Protein AF-A0A7K1TAP1-F1 (afdb_monomer_lite)

Radius of gyration: 17.02 Å; chains: 1; bounding box: 38×40×58 Å

Structure (mmCIF, N/CA/C/O backbone):
data_AF-A0A7K1TAP1-F1
#
_entry.id   AF-A0A7K1TAP1-F1
#
loop_
_atom_site.group_PDB
_atom_site.id
_atom_site.type_symbol
_atom_site.label_atom_id
_atom_site.label_alt_id
_atom_site.label_comp_id
_atom_site.label_asym_id
_atom_site.label_entity_id
_atom_site.label_seq_id
_atom_site.pdbx_PDB_ins_code
_atom_site.Cartn_x
_atom_site.Cartn_y
_atom_site.Cartn_z
_atom_site.occupancy
_atom_site.B_iso_or_equiv
_atom_site.auth_seq_id
_atom_site.auth_comp_id
_atom_site.auth_asym_id
_atom_site.auth_atom_id
_atom_site.pdbx_PDB_model_num
ATOM 1 N N . MET A 1 1 ? -14.762 3.180 36.468 1.00 40.00 1 MET A N 1
ATOM 2 C CA . MET A 1 1 ? -14.536 2.482 35.187 1.00 40.00 1 MET A CA 1
ATOM 3 C C . MET A 1 1 ? -13.286 3.085 34.582 1.00 40.00 1 MET A C 1
ATOM 5 O O . MET A 1 1 ? -13.248 4.298 34.428 1.00 40.00 1 MET A O 1
ATOM 9 N N . LEU A 1 2 ? -12.238 2.288 34.375 1.00 41.16 2 LEU A N 1
ATOM 10 C CA . LEU A 1 2 ? -11.044 2.741 33.663 1.00 41.16 2 LEU A CA 1
ATOM 11 C C . LEU A 1 2 ? -11.440 2.881 32.194 1.00 41.16 2 LEU A C 1
ATOM 13 O O . LEU A 1 2 ? -11.893 1.907 31.598 1.00 41.16 2 LEU A O 1
ATOM 17 N N . THR A 1 3 ? -11.339 4.081 31.634 1.00 48.22 3 THR A N 1
ATOM 18 C CA . THR A 1 3 ? -11.420 4.268 30.186 1.00 48.22 3 THR A CA 1
ATOM 19 C C . THR A 1 3 ? -10.298 3.433 29.567 1.00 48.22 3 THR A C 1
ATOM 21 O O . THR A 1 3 ? -9.144 3.630 29.963 1.00 48.22 3 THR A O 1
ATOM 24 N N . PRO A 1 4 ? -10.588 2.483 28.660 1.00 58.69 4 PRO A N 1
ATOM 25 C CA . PRO A 1 4 ? -9.526 1.761 27.979 1.00 58.69 4 PRO A CA 1
ATOM 26 C C . PRO A 1 4 ? -8.608 2.776 27.292 1.00 58.69 4 PRO A C 1
ATOM 28 O O . PRO A 1 4 ? -9.072 3.748 26.690 1.00 58.69 4 PRO A O 1
ATOM 31 N N . SER A 1 5 ? -7.296 2.599 27.452 1.00 71.06 5 SER A N 1
ATOM 32 C CA . SER A 1 5 ? -6.314 3.435 26.767 1.00 71.06 5 SER A CA 1
ATOM 33 C C . SER A 1 5 ? -6.508 3.292 25.262 1.00 71.06 5 SER A C 1
ATOM 35 O O . SER A 1 5 ? -6.679 2.175 24.773 1.00 71.06 5 SER A O 1
ATOM 37 N N . ALA A 1 6 ? -6.477 4.411 24.533 1.00 80.00 6 ALA A N 1
ATOM 38 C CA . ALA A 1 6 ? -6.542 4.378 23.077 1.00 80.00 6 ALA A CA 1
ATOM 39 C C . ALA A 1 6 ? -5.442 3.447 22.521 1.00 80.00 6 ALA A C 1
ATOM 41 O O . ALA A 1 6 ? -4.333 3.464 23.069 1.00 80.00 6 ALA A O 1
ATOM 42 N N . PRO A 1 7 ? -5.731 2.659 21.466 1.00 87.81 7 PRO A N 1
ATOM 43 C CA . PRO A 1 7 ? -4.731 1.832 20.806 1.00 87.81 7 PRO A CA 1
ATOM 44 C C . PRO A 1 7 ? -3.496 2.652 20.445 1.00 87.81 7 PRO A C 1
ATOM 46 O O . PRO A 1 7 ? -3.609 3.795 20.005 1.00 87.81 7 PRO A O 1
ATOM 49 N N . SER A 1 8 ? -2.330 2.054 20.638 1.00 92.19 8 SER A N 1
ATOM 50 C CA . SER A 1 8 ? -1.038 2.589 20.228 1.00 92.19 8 SER A CA 1
ATOM 51 C C . SER A 1 8 ? -0.731 2.213 18.777 1.00 92.19 8 SER A C 1
ATOM 53 O O . SER A 1 8 ? -1.370 1.332 18.206 1.00 92.19 8 SER A O 1
ATOM 55 N N . LEU A 1 9 ? 0.305 2.812 18.179 1.00 91.81 9 LEU A N 1
ATOM 56 C CA . LEU A 1 9 ? 0.777 2.399 16.851 1.00 91.81 9 LEU A CA 1
ATOM 57 C C . LEU A 1 9 ? 1.198 0.915 16.815 1.00 91.81 9 LEU A C 1
ATOM 59 O O . LEU A 1 9 ? 1.034 0.261 15.792 1.00 91.81 9 LEU A O 1
ATOM 63 N N . ALA A 1 10 ? 1.685 0.360 17.932 1.00 92.69 10 ALA A N 1
ATOM 64 C CA . ALA A 1 10 ? 2.108 -1.040 18.014 1.00 92.69 10 ALA A CA 1
ATOM 65 C C . ALA A 1 10 ? 0.945 -2.038 17.855 1.00 92.69 10 ALA A C 1
ATOM 67 O O . ALA A 1 10 ? 1.175 -3.201 17.509 1.00 92.69 10 ALA A O 1
ATOM 68 N N . ASP A 1 11 ? -0.294 -1.580 18.044 1.00 94.88 11 ASP A N 1
ATOM 69 C CA . ASP A 1 11 ? -1.515 -2.358 17.820 1.00 94.88 11 ASP A CA 1
ATOM 70 C C . ASP A 1 11 ? -1.904 -2.430 16.331 1.00 94.88 11 ASP A C 1
ATOM 72 O O . ASP A 1 11 ? -2.893 -3.069 15.963 1.00 94.88 11 ASP A O 1
ATOM 76 N N . PHE A 1 12 ? -1.108 -1.806 15.458 1.00 95.94 12 PHE A N 1
ATOM 77 C CA . PHE A 1 12 ? -1.269 -1.818 14.012 1.00 95.94 12 PHE A CA 1
ATOM 78 C C . PHE A 1 12 ? -0.063 -2.462 13.320 1.00 95.94 12 PHE A C 1
ATOM 80 O O . PHE A 1 12 ? 1.027 -2.580 13.884 1.00 95.94 12 PHE A O 1
ATOM 87 N N . ALA A 1 13 ? -0.283 -2.902 12.087 1.00 96.69 13 ALA A N 1
ATOM 88 C CA . ALA A 1 13 ? 0.730 -3.372 11.156 1.00 96.69 13 ALA A CA 1
ATOM 89 C C . ALA A 1 13 ? 0.731 -2.490 9.900 1.00 96.69 13 ALA A C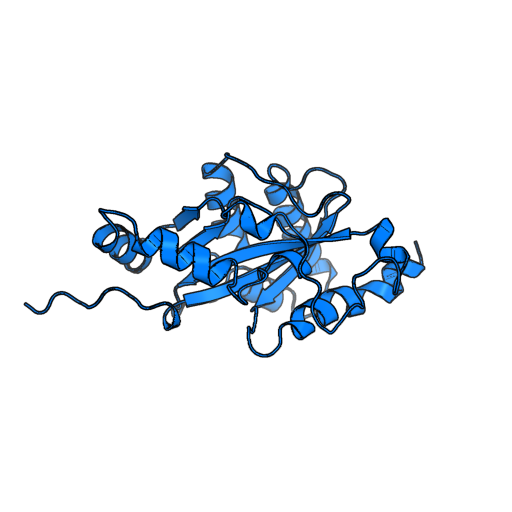 1
ATOM 91 O O . ALA A 1 13 ? -0.323 -2.043 9.427 1.00 96.69 13 ALA A O 1
ATOM 92 N N . SER A 1 14 ? 1.928 -2.221 9.387 1.00 97.56 14 SER A N 1
ATOM 93 C CA . SER A 1 14 ? 2.166 -1.353 8.236 1.00 97.56 14 SER A CA 1
ATOM 94 C C . SER A 1 14 ? 2.204 -2.200 6.974 1.00 97.56 14 SER A C 1
ATOM 96 O O . SER A 1 14 ? 3.237 -2.759 6.637 1.00 97.56 14 SER A O 1
ATOM 98 N N . PHE A 1 15 ? 1.088 -2.317 6.266 1.00 97.88 15 PHE A N 1
ATOM 99 C CA . PHE A 1 15 ? 1.015 -3.106 5.039 1.00 97.88 15 PHE A CA 1
ATOM 100 C C . PHE A 1 15 ? 1.014 -2.240 3.788 1.00 97.88 15 PHE A C 1
ATOM 102 O O . PHE A 1 15 ? 0.780 -1.028 3.828 1.00 97.88 15 PHE A O 1
ATOM 109 N N . TYR A 1 16 ? 1.239 -2.885 2.653 1.00 97.94 16 TYR A N 1
ATOM 110 C CA . TYR A 1 16 ? 1.104 -2.288 1.341 1.00 97.94 16 TYR A CA 1
ATOM 111 C C . TYR A 1 16 ? 0.680 -3.305 0.286 1.00 97.94 16 TYR A C 1
ATOM 113 O O . TYR A 1 16 ? 0.986 -4.492 0.378 1.00 97.94 16 TYR A O 1
ATOM 121 N N . LEU A 1 17 ? 0.053 -2.803 -0.777 1.00 98.00 17 LEU A N 1
ATOM 122 C CA . LEU A 1 17 ? 0.125 -3.444 -2.089 1.00 98.00 17 LEU A CA 1
ATOM 123 C C . LEU A 1 17 ? 1.196 -2.739 -2.925 1.00 98.00 17 LEU A C 1
ATOM 125 O O . LEU A 1 17 ? 1.412 -1.534 -2.768 1.00 98.00 17 LEU A O 1
ATOM 129 N N . TYR A 1 18 ? 1.853 -3.474 -3.814 1.00 98.44 18 TYR A N 1
ATOM 130 C CA . TYR A 1 18 ? 2.898 -2.941 -4.682 1.00 98.44 18 TYR A CA 1
ATOM 131 C C . TYR A 1 18 ? 2.695 -3.365 -6.136 1.00 98.44 18 TYR A C 1
ATOM 133 O O . TYR A 1 18 ? 2.093 -4.400 -6.430 1.00 98.44 18 TYR A O 1
ATOM 141 N N . GLY A 1 19 ? 3.192 -2.545 -7.058 1.00 98.06 19 GLY A N 1
ATOM 142 C CA . GLY A 1 19 ? 2.988 -2.745 -8.485 1.00 98.06 19 GLY A CA 1
ATOM 143 C C . GLY A 1 19 ? 3.837 -1.829 -9.357 1.00 98.06 19 GLY A C 1
ATOM 144 O O . GLY A 1 19 ? 4.702 -1.105 -8.867 1.00 98.06 19 GLY A O 1
ATOM 145 N N . LEU A 1 20 ? 3.583 -1.856 -10.663 1.00 97.88 20 LEU A N 1
ATOM 146 C CA . LEU A 1 20 ? 4.291 -1.040 -11.650 1.00 97.88 20 LEU A CA 1
ATOM 147 C C . LEU A 1 20 ? 3.315 -0.097 -12.353 1.00 97.88 20 LEU A C 1
ATOM 149 O O . LEU A 1 20 ? 2.157 -0.441 -12.581 1.00 97.88 20 LEU A O 1
ATOM 153 N N . THR A 1 21 ? 3.778 1.107 -12.669 1.00 96.88 21 THR A N 1
ATOM 154 C CA . THR A 1 21 ? 2.990 2.187 -13.275 1.00 96.88 21 THR A CA 1
ATOM 155 C C . THR A 1 21 ? 3.892 3.099 -14.112 1.00 96.88 21 THR A C 1
ATOM 157 O O . THR A 1 21 ? 5.098 2.888 -14.202 1.00 96.88 21 THR A O 1
ATOM 160 N N . ASN A 1 22 ? 3.320 4.131 -14.725 1.00 93.88 22 ASN A N 1
ATOM 161 C CA . ASN A 1 22 ? 4.062 5.245 -15.318 1.00 93.88 22 ASN A CA 1
ATOM 162 C C . ASN A 1 22 ? 4.049 6.507 -14.433 1.00 93.88 22 ASN A C 1
ATOM 164 O O . ASN A 1 22 ? 4.744 7.474 -14.739 1.00 93.88 22 ASN A O 1
ATOM 168 N N . ASN A 1 23 ? 3.260 6.523 -13.353 1.00 93.44 23 ASN A N 1
ATOM 169 C CA . ASN A 1 23 ? 3.214 7.630 -12.408 1.00 93.44 23 ASN A CA 1
ATOM 170 C C . ASN A 1 23 ? 2.955 7.127 -10.973 1.00 93.44 23 ASN A C 1
ATOM 172 O O . ASN A 1 23 ? 1.814 6.820 -10.618 1.00 93.44 23 ASN A O 1
ATOM 176 N N . PRO A 1 24 ? 3.998 7.013 -10.132 1.00 94.25 24 PRO A N 1
ATOM 177 C CA . PRO A 1 24 ? 3.887 6.344 -8.840 1.00 94.25 24 PRO A CA 1
ATOM 178 C C . PRO A 1 24 ? 3.216 7.200 -7.768 1.00 94.25 24 PRO A C 1
ATOM 180 O O . PRO A 1 24 ? 2.591 6.651 -6.862 1.00 94.25 24 PRO A O 1
ATOM 183 N N . TYR A 1 25 ? 3.296 8.528 -7.880 1.00 94.75 25 TYR A N 1
ATOM 184 C CA . TYR A 1 25 ? 2.663 9.451 -6.946 1.00 94.75 25 TYR A CA 1
ATOM 185 C C . TYR A 1 25 ? 1.348 9.964 -7.527 1.00 94.75 25 TYR A C 1
ATOM 187 O O . TYR A 1 25 ? 1.316 10.831 -8.402 1.00 94.75 25 TYR A O 1
ATOM 195 N N . GLN A 1 26 ? 0.248 9.402 -7.044 1.00 94.88 26 GLN A N 1
ATOM 196 C CA . GLN A 1 26 ? -1.107 9.782 -7.417 1.00 94.88 26 GLN A CA 1
ATOM 197 C C . GLN A 1 26 ? -1.939 9.931 -6.157 1.00 94.88 26 GLN A C 1
ATOM 199 O O . GLN A 1 26 ? -1.713 9.237 -5.169 1.00 94.88 26 GLN A O 1
ATOM 204 N N . GLN A 1 27 ? -2.921 10.823 -6.200 1.00 93.38 27 GLN A N 1
ATOM 205 C CA . GLN A 1 27 ? -3.862 11.030 -5.108 1.00 93.38 27 GLN A CA 1
ATOM 206 C C . GLN A 1 27 ? -5.280 10.942 -5.648 1.00 93.38 27 GLN A C 1
ATOM 208 O O . GLN A 1 27 ? -5.550 11.340 -6.780 1.00 93.38 27 GLN A O 1
ATOM 213 N N . SER A 1 28 ? -6.198 10.456 -4.822 1.00 93.75 28 SER A N 1
ATOM 214 C CA . SER A 1 28 ? -7.618 10.456 -5.151 1.00 93.75 28 SER A CA 1
ATOM 215 C C . SER A 1 28 ? -8.436 10.895 -3.949 1.00 93.75 28 SER A C 1
ATOM 217 O O . SER A 1 28 ? -8.087 10.621 -2.803 1.00 93.75 28 SER A O 1
ATOM 219 N N . THR A 1 29 ? -9.539 11.586 -4.212 1.00 91.75 29 THR A N 1
ATOM 220 C CA . THR A 1 29 ? -10.494 12.024 -3.188 1.00 91.75 29 THR A CA 1
ATOM 221 C C . THR A 1 29 ? -11.673 11.059 -3.045 1.00 91.75 29 THR A C 1
ATOM 223 O O . THR A 1 29 ? -12.568 11.296 -2.236 1.00 91.75 29 THR A O 1
ATOM 226 N N . ASP A 1 30 ? -11.687 9.951 -3.798 1.00 93.94 30 ASP A N 1
ATOM 227 C CA . ASP A 1 30 ? -12.755 8.948 -3.755 1.00 93.94 30 ASP A CA 1
ATOM 228 C C . ASP A 1 30 ? -12.585 8.004 -2.551 1.00 93.94 30 ASP A C 1
ATOM 230 O O . ASP A 1 30 ? -12.124 6.864 -2.649 1.00 93.94 30 ASP A O 1
ATOM 234 N N . LEU A 1 31 ? -12.955 8.509 -1.372 1.00 89.75 31 LEU A N 1
ATOM 235 C CA . LEU A 1 31 ? -12.833 7.787 -0.101 1.00 89.75 31 LEU A CA 1
ATOM 236 C C . LEU A 1 31 ? -13.634 6.478 -0.093 1.00 89.75 31 LEU A C 1
ATOM 238 O O . LEU A 1 31 ? -13.224 5.499 0.531 1.00 89.75 31 LEU A O 1
ATOM 242 N N . LYS A 1 32 ? -14.767 6.440 -0.808 1.00 91.38 32 LYS A N 1
ATOM 243 C CA . LYS A 1 32 ? -15.606 5.241 -0.909 1.00 91.38 32 LYS A CA 1
ATOM 244 C C . LYS A 1 32 ? -14.859 4.124 -1.631 1.00 91.38 32 LYS A C 1
ATOM 246 O O . LYS A 1 32 ? -14.868 2.992 -1.149 1.00 91.38 32 LYS A O 1
ATOM 251 N N . LYS A 1 33 ? -14.191 4.433 -2.745 1.00 95.56 33 LYS A N 1
ATOM 252 C CA . LYS A 1 33 ? -13.375 3.446 -3.464 1.00 95.56 33 LYS A CA 1
ATOM 253 C C . LYS A 1 33 ? -12.153 3.004 -2.671 1.00 95.56 33 LYS A C 1
ATOM 255 O O . LYS A 1 33 ? -11.841 1.820 -2.695 1.00 95.56 33 LYS A O 1
ATOM 260 N N . PHE A 1 34 ? -11.528 3.887 -1.888 1.00 95.19 34 PHE A N 1
ATOM 261 C CA . PHE A 1 34 ? -10.486 3.458 -0.945 1.00 95.19 34 PHE A CA 1
ATOM 262 C C . PHE A 1 34 ? -11.011 2.467 0.097 1.00 95.19 34 PHE A C 1
ATOM 264 O O . PHE A 1 34 ? -10.351 1.467 0.357 1.00 95.19 34 PHE A O 1
ATOM 271 N N . GLY A 1 35 ? -12.207 2.690 0.651 1.00 92.25 35 GLY A N 1
ATOM 272 C CA . GLY A 1 35 ? -12.841 1.728 1.558 1.00 92.25 35 GLY A CA 1
ATOM 273 C C . GLY A 1 35 ? -13.129 0.377 0.889 1.00 92.25 35 GLY A C 1
ATOM 274 O O . GLY A 1 35 ? -12.880 -0.670 1.477 1.00 92.25 35 GLY A O 1
ATOM 275 N N . GLN A 1 36 ? -13.596 0.385 -0.363 1.00 93.81 36 GLN A N 1
ATOM 276 C CA . GLN A 1 36 ? -13.820 -0.840 -1.143 1.00 93.81 36 GLN A CA 1
ATOM 277 C C . GLN A 1 36 ? -12.513 -1.589 -1.432 1.00 93.81 36 GLN A C 1
ATOM 279 O O . GLN A 1 36 ? -12.455 -2.802 -1.245 1.00 93.81 36 GLN A O 1
ATOM 284 N N . LEU A 1 37 ? -11.465 -0.866 -1.835 1.00 97.00 37 LEU A N 1
ATOM 285 C CA . LEU A 1 37 ? -10.133 -1.425 -2.052 1.00 97.00 37 LEU A CA 1
ATOM 286 C C . LEU A 1 37 ? -9.573 -2.024 -0.759 1.00 97.00 37 LEU A C 1
ATOM 288 O O . LEU A 1 37 ? -9.064 -3.139 -0.781 1.00 97.00 37 LEU A O 1
ATOM 292 N N . TYR A 1 38 ? -9.708 -1.323 0.370 1.00 96.12 38 TYR A N 1
ATOM 293 C CA . TYR A 1 38 ? -9.283 -1.830 1.673 1.00 96.12 38 TYR A CA 1
ATOM 294 C C . TYR A 1 38 ? -9.956 -3.171 1.984 1.00 96.12 38 TYR A C 1
ATOM 296 O O . TYR A 1 38 ? -9.282 -4.110 2.385 1.00 96.12 38 TYR A O 1
ATOM 304 N N . ASN A 1 39 ? -11.264 -3.305 1.751 1.00 93.44 39 ASN A N 1
ATOM 305 C CA . ASN A 1 39 ? -11.973 -4.568 1.987 1.00 93.44 39 ASN A CA 1
ATOM 306 C C . ASN A 1 39 ? -11.488 -5.687 1.070 1.00 93.44 39 ASN A C 1
ATOM 308 O O . ASN A 1 39 ? -11.325 -6.817 1.520 1.00 93.44 39 ASN A O 1
ATOM 312 N N . LEU A 1 40 ? -11.270 -5.368 -0.207 1.00 96.31 40 LEU A N 1
ATOM 313 C CA . LEU A 1 40 ? -10.790 -6.330 -1.191 1.00 96.31 40 LEU A CA 1
ATOM 314 C C . LEU A 1 40 ? -9.389 -6.846 -0.844 1.00 96.31 40 LEU A C 1
ATOM 316 O O . LEU A 1 40 ? -9.103 -8.011 -1.076 1.00 96.31 40 LEU A O 1
ATOM 320 N N . VAL A 1 41 ? -8.539 -5.980 -0.292 1.00 96.88 41 VAL A N 1
ATOM 321 C CA . VAL A 1 41 ? -7.122 -6.262 -0.050 1.00 96.88 41 VAL A CA 1
ATOM 322 C C . VAL A 1 41 ? -6.882 -6.802 1.362 1.00 96.88 41 VAL A C 1
ATOM 324 O O . VAL A 1 41 ? -6.269 -7.851 1.532 1.00 96.88 41 VAL A O 1
ATOM 327 N N . VAL A 1 42 ? -7.383 -6.109 2.383 1.00 96.69 42 VAL A N 1
ATOM 328 C CA . VAL A 1 42 ? -7.139 -6.406 3.802 1.00 96.69 42 VAL A CA 1
ATOM 329 C C . VAL A 1 42 ? -8.206 -7.337 4.384 1.00 96.69 42 VAL A C 1
ATOM 331 O O . VAL A 1 42 ? -7.876 -8.241 5.145 1.00 96.69 42 VAL A O 1
ATOM 334 N N . GLY A 1 43 ? -9.480 -7.155 4.025 1.00 93.06 43 GLY A N 1
ATOM 335 C CA . GLY A 1 43 ? -10.594 -7.949 4.556 1.00 93.06 43 GLY A CA 1
ATOM 336 C C . GLY A 1 43 ? -11.199 -7.411 5.859 1.00 93.06 43 GLY A C 1
ATOM 337 O O . GLY A 1 43 ? -11.412 -6.204 6.020 1.00 93.06 43 GLY A O 1
ATOM 338 N N . GLU A 1 44 ? -11.532 -8.325 6.772 1.00 91.88 44 GLU A N 1
ATOM 339 C CA . GLU A 1 44 ? -12.274 -8.085 8.023 1.00 91.88 44 GLU A CA 1
ATOM 340 C C . GLU A 1 44 ? -11.392 -7.505 9.144 1.00 91.88 44 GLU A C 1
ATOM 342 O O . GLU A 1 44 ? -11.312 -8.015 10.260 1.00 91.88 44 GLU A O 1
ATOM 347 N N . HIS A 1 45 ? -10.711 -6.403 8.832 1.00 95.50 45 HIS A N 1
ATOM 348 C CA . HIS A 1 45 ? -9.934 -5.622 9.787 1.00 95.50 45 HIS A CA 1
ATOM 349 C C . HIS A 1 45 ? -10.324 -4.147 9.713 1.00 95.50 45 HIS A C 1
ATOM 351 O O . HIS A 1 45 ? -10.596 -3.610 8.635 1.00 95.50 45 HIS A O 1
ATOM 357 N N . GLY A 1 46 ? -10.316 -3.487 10.871 1.00 95.06 46 GLY A N 1
ATOM 358 C CA . GLY A 1 46 ? -10.339 -2.033 10.935 1.00 95.06 46 GLY A CA 1
ATOM 359 C C . GLY A 1 46 ? -8.953 -1.441 10.698 1.00 95.06 46 GLY A C 1
ATOM 360 O O . GLY A 1 46 ? -7.930 -2.101 10.896 1.00 95.06 46 GLY A O 1
ATOM 361 N N . GLY A 1 47 ? -8.901 -0.171 10.310 1.00 95.69 47 GLY A N 1
ATOM 362 C CA . GLY A 1 47 ? -7.630 0.527 10.140 1.00 95.69 47 GLY A CA 1
ATOM 363 C C . GLY A 1 47 ? -7.719 1.775 9.278 1.00 95.69 47 GLY A C 1
ATOM 364 O O . GLY A 1 47 ? -8.780 2.383 9.139 1.00 95.69 47 GLY A O 1
ATOM 365 N N . VAL A 1 48 ? -6.579 2.176 8.720 1.00 95.56 48 VAL A N 1
ATOM 366 C CA . VAL A 1 48 ? -6.422 3.411 7.957 1.00 95.56 48 VAL A CA 1
ATOM 367 C C . VAL A 1 48 ? -5.922 3.119 6.545 1.00 95.56 48 VAL A C 1
ATOM 369 O O . VAL A 1 48 ? -4.861 2.527 6.363 1.00 95.56 48 VAL A O 1
ATOM 372 N N . GLY A 1 49 ? -6.672 3.561 5.539 1.00 93.44 49 GLY A N 1
ATOM 373 C CA . GLY A 1 49 ? -6.191 3.660 4.162 1.00 93.44 49 GLY A CA 1
ATOM 374 C C . GLY A 1 49 ? -5.571 5.032 3.908 1.00 93.44 49 GLY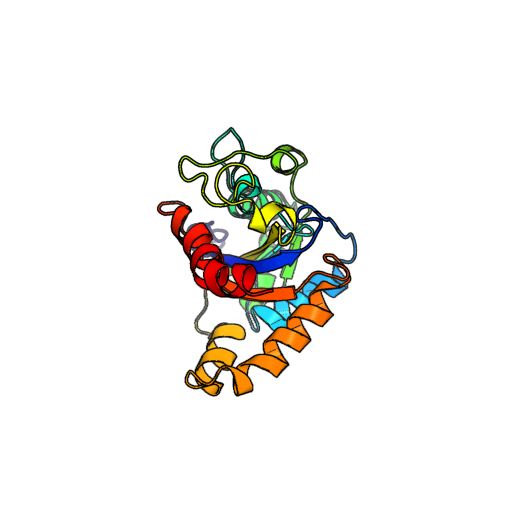 A C 1
ATOM 375 O O . GLY A 1 49 ? -6.061 6.042 4.416 1.00 93.44 49 GLY A O 1
ATOM 376 N N . LEU A 1 50 ? -4.510 5.090 3.108 1.00 93.81 50 LEU A N 1
ATOM 377 C CA . LEU A 1 50 ? -3.938 6.358 2.667 1.00 93.81 50 LEU A CA 1
ATOM 378 C C . LEU A 1 50 ? -4.443 6.686 1.267 1.00 93.81 50 LEU A C 1
ATOM 380 O O . LEU A 1 50 ? -4.388 5.853 0.366 1.00 93.81 50 LEU A O 1
ATOM 384 N N . SER A 1 51 ? -4.912 7.916 1.071 1.00 93.69 51 SER A N 1
ATOM 385 C CA . SER A 1 51 ? -5.563 8.342 -0.168 1.00 93.69 51 SER A CA 1
ATOM 386 C C . SER A 1 51 ? -4.586 8.697 -1.301 1.00 93.69 51 SER A C 1
ATOM 388 O O . SER A 1 51 ? -4.891 9.538 -2.154 1.00 93.69 51 SER A O 1
ATOM 390 N N . SER A 1 52 ? -3.404 8.081 -1.291 1.00 94.94 52 SER A N 1
ATOM 391 C CA . SER A 1 52 ? -2.349 8.281 -2.279 1.00 94.94 52 SER A CA 1
ATOM 392 C C . SER A 1 52 ? -1.546 7.012 -2.504 1.00 94.94 52 SER A C 1
ATOM 394 O O . SER A 1 52 ? -1.320 6.241 -1.571 1.00 94.94 52 SER A O 1
ATOM 396 N N . SER A 1 53 ? -1.046 6.854 -3.724 1.00 96.88 53 SER A N 1
ATOM 397 C CA . SER A 1 53 ? 0.060 5.955 -4.033 1.00 96.88 53 SER A CA 1
ATOM 398 C C . SER A 1 53 ? 1.393 6.691 -3.951 1.00 96.88 53 SER A C 1
ATOM 400 O O . SER A 1 53 ? 1.456 7.915 -4.080 1.00 96.88 53 SER A O 1
ATOM 402 N N . PHE A 1 54 ? 2.461 5.924 -3.788 1.00 97.19 54 PHE A N 1
ATOM 403 C CA . PHE A 1 54 ? 3.813 6.433 -3.630 1.00 97.19 54 PHE A CA 1
ATOM 404 C C . PHE A 1 54 ? 4.793 5.576 -4.406 1.00 97.19 54 PHE A C 1
ATOM 406 O O . PHE A 1 54 ? 4.608 4.370 -4.532 1.00 97.19 54 PHE A O 1
ATOM 413 N N . HIS A 1 55 ? 5.898 6.162 -4.831 1.00 97.25 55 HIS A N 1
ATOM 414 C CA . HIS A 1 55 ? 7.100 5.384 -5.077 1.00 97.25 55 HIS A CA 1
ATOM 415 C C . HIS A 1 55 ? 7.677 4.884 -3.738 1.00 97.25 55 HIS A C 1
ATOM 417 O O . HIS A 1 55 ? 7.547 5.590 -2.737 1.00 97.25 55 HIS A O 1
ATOM 423 N N . PRO A 1 56 ? 8.378 3.735 -3.679 1.00 96.75 56 PRO A N 1
ATOM 424 C CA . PRO A 1 56 ? 9.042 3.264 -2.456 1.00 96.75 56 PRO A CA 1
ATOM 425 C C . PRO A 1 56 ? 9.873 4.335 -1.725 1.00 96.75 56 PRO A C 1
ATOM 427 O O . PRO A 1 56 ? 9.697 4.559 -0.531 1.00 96.75 56 PRO A O 1
ATOM 430 N N . TYR A 1 57 ? 10.689 5.094 -2.460 1.00 95.50 57 TYR A N 1
ATOM 431 C CA . TYR A 1 57 ? 11.475 6.223 -1.929 1.00 95.50 57 TYR A CA 1
ATOM 432 C C . TYR A 1 57 ? 10.657 7.450 -1.484 1.00 95.50 57 TYR A C 1
ATOM 434 O O . TYR A 1 57 ? 11.235 8.469 -1.140 1.00 95.50 57 TYR A O 1
ATOM 442 N N . GLN A 1 58 ? 9.330 7.402 -1.511 1.00 95.44 58 GLN A N 1
ATOM 443 C CA . GLN A 1 58 ? 8.453 8.434 -0.950 1.00 95.44 58 GLN A CA 1
ATOM 444 C C . GLN A 1 58 ? 7.737 7.942 0.315 1.00 95.44 58 GLN A C 1
ATOM 446 O O . GLN A 1 58 ? 6.920 8.665 0.868 1.00 95.44 58 GLN A O 1
ATOM 451 N N . LEU A 1 59 ? 7.995 6.717 0.788 1.00 95.44 59 LEU A N 1
ATOM 452 C CA . LEU A 1 59 ? 7.314 6.157 1.965 1.00 95.44 59 LEU A CA 1
ATOM 453 C C . LEU A 1 59 ? 7.893 6.654 3.295 1.00 95.44 59 LEU A C 1
ATOM 455 O O . LEU A 1 59 ? 7.232 6.557 4.329 1.00 95.44 59 LEU A O 1
ATOM 459 N N . VAL A 1 60 ? 9.115 7.186 3.264 1.00 92.81 60 VAL A N 1
ATOM 460 C CA . VAL A 1 60 ? 9.831 7.749 4.412 1.00 92.81 60 VAL A CA 1
ATOM 461 C C . VAL A 1 60 ? 10.303 9.139 4.018 1.00 92.81 60 VAL A C 1
ATOM 463 O O . VAL A 1 60 ? 10.976 9.287 3.002 1.00 92.81 60 VAL A O 1
ATOM 466 N N . ASN A 1 61 ? 9.934 10.161 4.785 1.00 89.50 61 ASN A N 1
ATOM 467 C CA . ASN A 1 61 ? 10.352 11.531 4.491 1.00 89.50 61 ASN A CA 1
ATOM 468 C C . ASN A 1 61 ? 11.768 11.829 5.022 1.00 89.50 61 ASN A C 1
ATOM 470 O O . ASN A 1 61 ? 12.374 11.013 5.713 1.00 89.50 61 ASN A O 1
ATOM 474 N N . GLN A 1 62 ? 12.281 13.034 4.752 1.00 86.56 62 GLN A N 1
ATOM 475 C CA . GLN A 1 62 ? 13.628 13.461 5.170 1.00 86.56 62 GLN A CA 1
ATOM 476 C C . GLN A 1 62 ? 13.866 13.426 6.692 1.00 86.56 62 GLN A C 1
ATOM 478 O O . GLN A 1 62 ? 15.010 13.368 7.132 1.00 86.56 62 GLN A O 1
ATOM 483 N N . ALA A 1 63 ? 12.803 13.467 7.502 1.00 88.19 63 ALA A N 1
ATOM 484 C CA . ALA A 1 63 ? 12.890 13.369 8.957 1.00 88.19 63 ALA A CA 1
ATOM 485 C C . ALA A 1 63 ? 12.882 11.911 9.461 1.00 88.19 63 ALA A C 1
ATOM 487 O O . ALA A 1 63 ? 12.839 11.689 10.669 1.00 88.19 63 ALA A O 1
ATOM 488 N N . GLY A 1 64 ? 12.879 10.922 8.560 1.00 88.81 64 GLY A N 1
ATOM 489 C CA . GLY A 1 64 ? 12.771 9.505 8.907 1.00 88.81 64 GLY A CA 1
ATOM 490 C C . GLY A 1 64 ? 11.356 9.070 9.295 1.00 88.81 64 GLY A C 1
ATOM 491 O O . GLY A 1 64 ? 11.181 7.983 9.835 1.00 88.81 64 GLY A O 1
ATOM 492 N N . ILE A 1 65 ? 10.335 9.900 9.048 1.00 91.75 65 ILE A N 1
ATOM 493 C CA . ILE A 1 65 ? 8.948 9.591 9.413 1.00 91.75 65 ILE A CA 1
ATOM 494 C C . ILE A 1 65 ? 8.273 8.848 8.265 1.00 91.75 65 ILE A C 1
ATOM 496 O O . ILE A 1 65 ? 8.309 9.299 7.117 1.00 91.75 65 ILE A O 1
ATOM 500 N N . THR A 1 66 ? 7.604 7.744 8.589 1.00 94.75 66 THR A N 1
ATOM 501 C CA . THR A 1 66 ? 6.907 6.912 7.609 1.00 94.75 66 THR A CA 1
ATOM 502 C C . THR A 1 66 ? 5.496 7.420 7.304 1.00 94.75 66 THR A C 1
ATOM 504 O O . THR A 1 66 ? 4.843 8.097 8.115 1.00 94.75 66 THR A O 1
ATOM 507 N N . VAL A 1 67 ? 4.987 7.087 6.115 1.00 95.69 67 VAL A N 1
ATOM 508 C CA . VAL A 1 67 ? 3.596 7.382 5.732 1.00 95.69 67 VAL A CA 1
ATOM 509 C C . VAL A 1 67 ? 2.593 6.729 6.691 1.00 95.69 67 VAL A C 1
ATOM 511 O O . VAL A 1 67 ? 1.589 7.349 7.040 1.00 95.69 67 VAL A O 1
ATOM 514 N N . TRP A 1 68 ? 2.894 5.529 7.198 1.00 96.50 68 TRP A N 1
ATOM 515 C CA . TRP A 1 68 ? 2.067 4.809 8.172 1.00 96.50 68 TRP A CA 1
ATOM 516 C C . TRP A 1 68 ? 2.015 5.509 9.529 1.00 96.50 68 TRP A C 1
ATOM 518 O O . TRP A 1 68 ? 0.923 5.724 10.059 1.00 96.50 68 TRP A O 1
ATOM 528 N N . TYR A 1 69 ? 3.166 5.942 10.057 1.00 95.38 69 TYR A N 1
ATOM 529 C CA . TYR A 1 69 ? 3.208 6.738 11.286 1.00 95.38 69 TYR A CA 1
ATOM 530 C C . TYR A 1 69 ? 2.363 8.006 11.147 1.00 95.38 69 TYR A C 1
ATOM 532 O O . TYR A 1 69 ? 1.586 8.368 12.030 1.00 95.38 69 TYR A O 1
ATOM 540 N N . THR A 1 70 ? 2.476 8.670 9.998 1.00 94.69 70 THR A N 1
ATOM 541 C CA . THR A 1 70 ? 1.722 9.890 9.724 1.00 94.69 70 THR A CA 1
ATOM 542 C C . THR A 1 70 ? 0.218 9.631 9.663 1.00 94.69 70 THR A C 1
ATOM 544 O O . THR A 1 70 ? -0.557 10.403 10.227 1.00 94.69 70 THR A O 1
ATOM 547 N N . ALA A 1 71 ? -0.205 8.532 9.037 1.00 95.38 71 ALA A N 1
ATOM 548 C CA . ALA A 1 71 ? -1.607 8.132 8.994 1.00 95.38 71 ALA A CA 1
ATOM 549 C C . ALA A 1 71 ? -2.173 7.873 10.399 1.00 95.38 71 ALA A C 1
ATOM 551 O O . ALA A 1 71 ? -3.253 8.365 10.734 1.00 95.38 71 ALA A O 1
ATOM 552 N N . TYR A 1 72 ? -1.411 7.178 11.248 1.00 95.94 72 TYR A N 1
ATOM 553 C CA . TYR A 1 72 ? -1.765 6.983 12.652 1.00 95.94 72 TYR A CA 1
ATOM 554 C C . TYR A 1 72 ? -1.868 8.313 13.410 1.00 95.94 72 TYR A C 1
ATOM 556 O O . TYR A 1 72 ? -2.851 8.554 14.108 1.00 95.94 72 TYR A O 1
ATOM 564 N N . ALA A 1 73 ? -0.892 9.210 13.247 1.00 95.12 73 ALA A N 1
ATOM 565 C CA . ALA A 1 73 ? -0.902 10.513 13.907 1.00 95.12 73 ALA A CA 1
ATOM 566 C C . ALA A 1 73 ? -2.131 11.350 13.506 1.00 95.12 73 ALA A C 1
ATOM 568 O O . ALA A 1 73 ? -2.740 11.998 14.357 1.00 95.12 73 ALA A O 1
ATOM 569 N N . GLN A 1 74 ? -2.544 11.294 12.236 1.00 94.75 74 GLN A N 1
ATOM 570 C CA . GLN A 1 74 ? -3.751 11.974 11.759 1.00 94.75 74 GLN A CA 1
ATOM 571 C C . GLN A 1 74 ? -5.043 11.378 12.329 1.00 94.75 74 GLN A C 1
ATOM 573 O O . GLN A 1 74 ? -5.954 12.134 12.672 1.00 94.75 74 GLN A O 1
ATOM 578 N N . LEU A 1 75 ? -5.124 10.050 12.464 1.00 94.38 75 LEU A N 1
ATOM 579 C CA . LEU A 1 75 ? -6.222 9.382 13.168 1.00 94.38 75 LEU A CA 1
ATOM 580 C C . LEU A 1 75 ? -6.264 9.810 14.644 1.00 94.38 75 LEU A C 1
ATOM 582 O O . LEU A 1 75 ? -7.314 10.182 15.16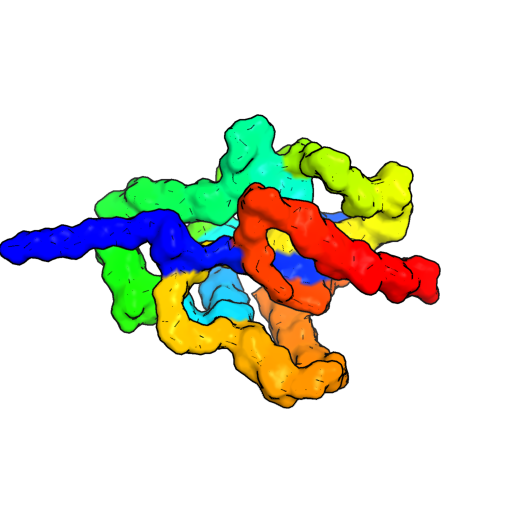5 1.00 94.38 75 LEU A O 1
ATOM 586 N N . TYR A 1 76 ? -5.111 9.820 15.312 1.00 94.19 76 TYR A N 1
ATOM 587 C CA . TYR A 1 76 ? -4.993 10.185 16.723 1.00 94.19 76 TYR A CA 1
ATOM 588 C C . TYR A 1 76 ? -5.304 11.669 16.992 1.00 94.19 76 TYR A C 1
ATOM 590 O O . TYR A 1 76 ? -5.738 12.040 18.086 1.00 94.19 76 TYR A O 1
ATOM 598 N N . ALA A 1 77 ? -5.114 12.534 15.998 1.00 94.19 77 ALA A N 1
ATOM 599 C CA . ALA A 1 77 ? -5.452 13.950 16.083 1.00 94.19 77 ALA A CA 1
ATOM 600 C C . ALA A 1 77 ? -6.960 14.236 15.937 1.00 94.19 77 ALA A C 1
ATOM 602 O O . ALA A 1 77 ? -7.383 15.359 16.214 1.00 94.19 77 ALA A O 1
ATOM 603 N N . GLN A 1 78 ? -7.782 13.257 15.531 1.00 94.00 78 GLN A N 1
ATOM 604 C CA . GLN A 1 78 ? -9.218 13.476 15.343 1.00 94.00 78 GLN A CA 1
ATOM 605 C C . GLN A 1 78 ? -9.926 13.810 16.671 1.00 94.00 78 GLN A C 1
ATOM 607 O O . GLN A 1 78 ? -9.703 13.124 17.676 1.00 94.00 78 GLN A O 1
ATOM 612 N N . PRO A 1 79 ? -10.841 14.801 16.700 1.00 93.19 79 PRO A N 1
ATOM 613 C CA . PRO A 1 79 ? -11.596 15.142 17.909 1.00 93.19 79 PRO A CA 1
ATOM 614 C C . PRO A 1 79 ? -12.404 13.966 18.478 1.00 93.19 79 PRO A C 1
ATOM 616 O O . PRO A 1 79 ? -12.525 13.822 19.691 1.00 93.19 79 PRO A O 1
ATOM 619 N N . ASN A 1 80 ? -12.918 13.094 17.606 1.00 92.94 80 ASN A N 1
ATOM 620 C CA . ASN A 1 80 ? -13.696 11.902 17.950 1.00 92.94 80 ASN A CA 1
ATOM 621 C C . ASN A 1 80 ? -12.865 10.603 17.930 1.00 92.94 80 ASN A C 1
ATOM 623 O O . ASN A 1 80 ? -13.436 9.523 17.790 1.00 92.94 80 ASN A O 1
ATOM 627 N N 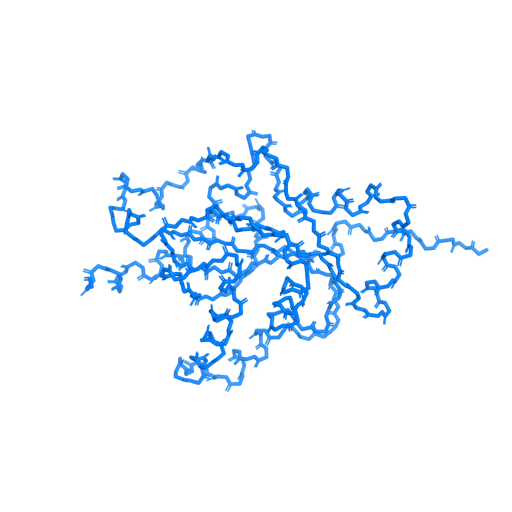. ARG A 1 81 ? -11.531 10.675 18.081 1.00 93.81 81 ARG A N 1
ATOM 628 C CA . ARG A 1 81 ? -10.631 9.507 17.967 1.00 93.81 81 ARG A CA 1
ATOM 629 C C . ARG A 1 81 ? -11.048 8.291 18.793 1.00 93.81 81 ARG A C 1
ATOM 631 O O . ARG A 1 81 ? -10.866 7.175 18.333 1.00 93.81 81 ARG A O 1
ATOM 638 N N . ALA A 1 82 ? -11.602 8.490 19.993 1.00 91.81 82 ALA A N 1
ATOM 639 C CA . ALA A 1 82 ? -12.021 7.385 20.856 1.00 91.81 82 ALA A CA 1
ATOM 640 C C . ALA A 1 82 ? -13.091 6.522 20.170 1.00 91.81 82 ALA A C 1
ATOM 642 O O . ALA A 1 82 ? -12.913 5.315 20.058 1.00 91.81 82 ALA A O 1
ATOM 643 N N . ALA A 1 83 ? -14.122 7.163 19.612 1.00 92.25 83 ALA A N 1
ATOM 644 C CA . ALA A 1 83 ? -15.170 6.486 18.853 1.00 92.25 83 ALA A CA 1
ATOM 645 C C . ALA A 1 83 ? -14.634 5.863 17.554 1.00 92.25 83 ALA A C 1
ATOM 647 O O . ALA A 1 83 ? -15.070 4.787 17.165 1.00 92.25 83 ALA A O 1
ATOM 648 N N . LEU A 1 84 ? -13.661 6.502 16.889 1.00 92.56 84 LEU A N 1
ATOM 649 C CA . LEU A 1 84 ? -13.028 5.919 15.699 1.00 92.56 84 LEU A CA 1
ATOM 650 C C . LEU A 1 84 ? -12.262 4.632 16.035 1.00 92.56 84 LEU A C 1
ATOM 652 O O . LEU A 1 84 ? -12.376 3.653 15.306 1.00 92.56 84 LEU A O 1
ATOM 656 N N . PHE A 1 85 ? -11.505 4.613 17.134 1.00 93.62 85 PHE A N 1
ATOM 657 C CA . PHE A 1 85 ? -10.785 3.417 17.574 1.00 93.62 85 PHE A CA 1
ATOM 658 C C . PHE A 1 85 ? -11.723 2.298 18.041 1.00 93.62 85 PHE A C 1
ATOM 660 O O . PHE A 1 85 ? -11.445 1.128 17.773 1.00 93.62 85 PHE A O 1
ATOM 667 N N . GLU A 1 86 ? -12.824 2.645 18.708 1.00 92.12 86 GLU A N 1
ATOM 668 C CA . GLU A 1 86 ? -13.886 1.703 19.082 1.00 92.12 86 GLU A CA 1
ATOM 669 C C . GLU A 1 86 ? -14.519 1.085 17.830 1.00 92.12 86 GLU A C 1
ATOM 671 O O . GLU A 1 86 ? -14.466 -0.128 17.656 1.00 92.12 86 GLU A O 1
ATOM 676 N N . ALA A 1 87 ? -14.947 1.905 16.866 1.00 92.44 87 ALA A N 1
ATOM 677 C CA . ALA A 1 87 ? -15.501 1.426 15.600 1.00 92.44 87 ALA A CA 1
ATOM 678 C C . ALA A 1 87 ? -14.495 0.579 14.790 1.00 92.44 87 ALA A C 1
ATOM 680 O O . ALA A 1 87 ? -14.872 -0.409 14.167 1.00 92.44 87 ALA A O 1
ATOM 681 N N . MET A 1 88 ? -13.196 0.905 14.807 1.00 92.44 88 MET A N 1
ATOM 682 C CA . MET A 1 88 ? -12.157 0.056 14.195 1.00 92.44 88 MET A CA 1
ATOM 683 C C . MET A 1 88 ? -12.018 -1.307 14.879 1.00 92.44 88 MET A C 1
ATOM 685 O O . MET A 1 88 ? -11.597 -2.270 14.241 1.00 92.44 88 MET A O 1
ATOM 689 N N . THR A 1 89 ? -12.309 -1.376 16.176 1.00 87.94 89 THR A N 1
ATOM 690 C CA . THR A 1 89 ? -12.193 -2.598 16.973 1.00 87.94 89 THR A CA 1
ATOM 691 C C . THR A 1 89 ? -13.426 -3.477 16.806 1.00 87.94 89 THR A C 1
ATOM 693 O O . THR A 1 89 ? -13.281 -4.659 16.505 1.00 87.94 89 THR A O 1
ATOM 696 N N . ASP A 1 90 ? -14.612 -2.889 16.950 1.00 86.62 90 ASP A N 1
ATOM 697 C CA . ASP A 1 90 ? -15.871 -3.626 17.074 1.00 86.62 90 ASP A CA 1
ATOM 698 C C . ASP A 1 90 ? -16.581 -3.796 15.728 1.00 86.62 90 ASP A C 1
ATOM 700 O O . ASP A 1 90 ? -17.135 -4.853 15.435 1.00 86.62 90 ASP A O 1
ATOM 704 N N . GLU A 1 91 ? -16.523 -2.769 14.878 1.00 87.25 91 GLU A N 1
ATOM 705 C CA . GLU A 1 91 ? -17.183 -2.737 13.566 1.00 87.25 91 GLU A CA 1
ATOM 706 C C . GLU A 1 91 ? -16.197 -2.923 12.407 1.00 87.25 91 GLU A C 1
ATOM 708 O O . GLU A 1 91 ? -16.592 -2.892 11.239 1.00 87.25 91 GLU A O 1
ATOM 713 N N . GLN A 1 92 ? -14.901 -3.071 12.712 1.00 89.38 92 GLN A N 1
ATOM 714 C CA . GLN A 1 92 ? -13.825 -3.119 11.717 1.00 89.38 92 GLN A CA 1
ATOM 715 C C . GLN A 1 92 ? -13.879 -1.909 10.764 1.00 89.38 92 GLN A C 1
ATOM 717 O O . GLN A 1 92 ? -13.628 -2.009 9.558 1.00 89.38 92 GLN A O 1
ATOM 722 N N . ALA A 1 93 ? -14.253 -0.745 11.303 1.00 88.88 93 ALA A N 1
ATOM 723 C CA . ALA A 1 93 ? -14.388 0.481 10.535 1.00 88.88 93 ALA A CA 1
ATOM 724 C C . ALA A 1 93 ? -13.056 0.891 9.893 1.00 88.88 93 ALA A C 1
ATOM 726 O O . ALA A 1 93 ? -11.970 0.614 10.407 1.00 88.88 93 ALA A O 1
ATOM 727 N N . ARG A 1 94 ? -13.141 1.596 8.762 1.00 90.88 94 ARG A N 1
ATOM 728 C CA . ARG A 1 94 ? -11.972 2.132 8.062 1.00 90.88 94 ARG A CA 1
ATOM 729 C C . ARG A 1 94 ? -12.010 3.643 8.053 1.00 90.88 94 ARG A C 1
ATOM 731 O O . ARG A 1 94 ? -13.042 4.251 7.776 1.00 90.88 94 ARG A O 1
ATOM 738 N N . PHE A 1 95 ? -10.856 4.232 8.307 1.00 91.06 95 PHE A N 1
ATOM 739 C CA . PHE A 1 95 ? -10.624 5.655 8.155 1.00 91.06 95 PHE A CA 1
ATOM 740 C C . PHE A 1 95 ? -9.720 5.878 6.945 1.00 91.06 95 PHE A C 1
ATOM 742 O O . PHE A 1 95 ? -8.845 5.064 6.667 1.00 91.06 95 PHE A O 1
ATOM 749 N N . VAL A 1 96 ? -9.929 6.952 6.192 1.00 92.50 96 VAL A N 1
ATOM 750 C CA . VAL A 1 96 ? -9.075 7.273 5.044 1.00 92.50 96 VAL A CA 1
ATOM 751 C C . VAL A 1 96 ? -8.481 8.649 5.261 1.00 92.50 96 VAL A C 1
ATOM 753 O O . VAL A 1 96 ? -9.199 9.589 5.599 1.00 92.50 96 VAL A O 1
ATOM 756 N N . VAL A 1 97 ? -7.170 8.754 5.074 1.00 92.19 97 VAL A N 1
ATOM 757 C CA . VAL A 1 97 ? -6.410 9.982 5.308 1.00 92.19 97 VAL A CA 1
ATOM 758 C C . VAL A 1 97 ? -5.643 10.407 4.071 1.00 92.19 97 VAL A C 1
ATOM 760 O O . VAL A 1 97 ? -5.132 9.568 3.332 1.00 92.19 97 VAL A O 1
ATOM 763 N N . ALA A 1 98 ? -5.511 11.717 3.883 1.00 90.00 98 ALA A N 1
ATOM 764 C CA . ALA A 1 98 ? -4.606 12.269 2.888 1.00 90.00 98 ALA A CA 1
ATOM 765 C C . ALA A 1 98 ? -3.201 12.412 3.492 1.00 90.00 98 ALA A C 1
ATOM 767 O O . ALA A 1 98 ? -3.051 12.995 4.573 1.00 90.00 98 ALA A O 1
ATOM 768 N N . PRO A 1 99 ? -2.146 11.913 2.830 1.00 85.19 99 PRO A N 1
ATOM 769 C CA . PRO A 1 99 ? -0.792 12.131 3.315 1.00 85.19 99 PRO A CA 1
ATOM 770 C C . PRO A 1 99 ? -0.417 13.619 3.222 1.00 85.19 99 PRO A C 1
ATOM 772 O O . PRO A 1 99 ? -0.883 14.322 2.320 1.00 85.19 99 PRO A O 1
ATOM 775 N N . PRO A 1 100 ? 0.461 14.115 4.107 1.00 86.31 100 PRO A N 1
ATOM 776 C CA . PRO A 1 100 ? 1.015 15.454 3.979 1.00 86.31 100 PRO A CA 1
ATOM 777 C C . PRO A 1 100 ? 1.841 15.619 2.700 1.00 86.31 100 PRO A C 1
ATOM 779 O O . PRO A 1 100 ? 2.446 14.669 2.200 1.00 86.31 100 PRO A O 1
ATOM 782 N N . ALA A 1 101 ? 1.950 16.864 2.233 1.00 87.50 101 ALA A N 1
ATOM 783 C CA . ALA A 1 101 ? 2.736 17.223 1.051 1.00 87.50 101 ALA A CA 1
ATOM 784 C C . ALA A 1 101 ? 4.232 16.866 1.165 1.00 87.50 101 ALA A C 1
ATOM 786 O O . ALA A 1 101 ? 4.898 16.713 0.144 1.00 87.50 101 ALA A O 1
ATOM 787 N N . SER A 1 102 ? 4.757 16.677 2.381 1.00 88.25 102 SER A N 1
ATOM 788 C CA . SER A 1 102 ? 6.151 16.276 2.620 1.00 88.25 102 SER A CA 1
ATOM 789 C C . SER A 1 102 ? 6.521 14.899 2.057 1.00 88.25 102 SER A C 1
ATOM 791 O O . SER A 1 102 ? 7.704 14.596 1.961 1.00 88.25 102 SER A O 1
ATOM 793 N N . PHE A 1 103 ? 5.543 14.080 1.659 1.00 91.69 103 PHE A N 1
ATOM 794 C CA . PHE A 1 103 ? 5.774 12.800 0.979 1.00 91.69 103 PHE A CA 1
ATOM 795 C C . PHE A 1 103 ? 5.719 12.894 -0.555 1.00 91.69 103 PHE A C 1
ATOM 797 O O . PHE A 1 103 ? 5.777 11.876 -1.236 1.00 91.69 103 PHE A O 1
ATOM 804 N N . SER A 1 104 ? 5.576 14.097 -1.122 1.00 88.62 104 SER A N 1
ATOM 805 C CA . SER A 1 104 ? 5.618 14.280 -2.581 1.00 88.62 104 SER A CA 1
ATOM 806 C C . SER A 1 104 ? 7.038 14.196 -3.150 1.00 88.62 104 SER A C 1
ATOM 808 O O . SER A 1 104 ? 7.212 13.860 -4.320 1.00 88.62 104 SER A O 1
ATOM 810 N N . GLU A 1 105 ? 8.062 14.435 -2.330 1.00 88.69 105 GLU A N 1
ATOM 811 C CA . GLU A 1 105 ? 9.464 14.400 -2.743 1.00 88.69 105 GLU A CA 1
ATOM 812 C C . GLU A 1 105 ? 10.092 13.018 -2.545 1.00 88.69 105 GLU A C 1
ATOM 814 O O . GLU A 1 105 ? 9.779 12.295 -1.599 1.00 88.69 105 GLU A O 1
ATOM 819 N N . PHE A 1 106 ? 11.024 12.664 -3.432 1.00 90.25 106 PHE A N 1
ATOM 820 C CA . PHE A 1 106 ? 11.829 11.459 -3.283 1.00 90.25 106 PHE A CA 1
ATOM 821 C C . PHE A 1 106 ? 12.874 11.621 -2.179 1.00 90.25 106 PHE A C 1
ATOM 823 O O . PHE A 1 106 ? 13.691 12.540 -2.201 1.00 90.25 106 PHE A O 1
ATOM 830 N N . HIS A 1 107 ? 12.914 10.650 -1.278 1.00 90.25 107 HIS A N 1
ATOM 831 C CA . HIS A 1 107 ? 13.981 10.433 -0.320 1.00 90.25 107 HIS A CA 1
ATOM 832 C C . HIS A 1 107 ? 14.570 9.035 -0.538 1.00 90.25 107 HIS A C 1
ATOM 834 O O . HIS A 1 107 ? 14.101 8.029 -0.004 1.00 90.25 107 HIS A O 1
ATOM 840 N N . VAL A 1 108 ? 15.577 8.973 -1.409 1.00 83.25 108 VAL A N 1
ATOM 841 C CA . VAL A 1 108 ? 16.216 7.715 -1.802 1.00 83.25 108 VAL A CA 1
ATOM 842 C C . VAL A 1 108 ? 16.959 7.124 -0.604 1.00 83.25 108 VAL A C 1
ATOM 844 O O . VAL A 1 108 ? 17.796 7.787 0.008 1.00 83.25 108 VAL A O 1
ATOM 847 N N . TRP A 1 109 ? 16.631 5.878 -0.267 1.00 85.25 109 TRP A N 1
ATOM 848 C CA . TRP A 1 109 ? 17.317 5.113 0.774 1.00 85.25 109 TRP A CA 1
ATOM 849 C C . TRP A 1 109 ? 18.738 4.742 0.320 1.00 85.25 109 TRP A C 1
ATOM 851 O O . TRP A 1 109 ? 19.038 4.850 -0.868 1.00 85.25 109 TRP A O 1
ATOM 861 N N . PRO A 1 110 ? 19.622 4.263 1.216 1.00 88.62 110 PRO A N 1
ATOM 862 C CA . PRO A 1 110 ? 20.958 3.816 0.813 1.00 88.62 110 PRO A CA 1
ATOM 863 C C . PRO A 1 110 ? 20.956 2.784 -0.326 1.00 88.62 110 PRO A C 1
ATOM 865 O O . PRO A 1 110 ? 21.893 2.736 -1.116 1.00 88.62 110 PRO A O 1
ATOM 868 N N . ASP A 1 111 ? 19.900 1.977 -0.421 1.00 92.25 111 ASP A N 1
ATOM 869 C CA . ASP A 1 111 ? 19.659 1.082 -1.545 1.00 92.25 111 ASP A CA 1
ATOM 870 C C . ASP A 1 111 ? 19.002 1.830 -2.714 1.00 92.25 111 ASP A C 1
ATOM 872 O O . ASP A 1 111 ? 17.824 2.196 -2.660 1.00 92.25 111 ASP A O 1
ATOM 876 N N . THR A 1 112 ? 19.770 2.033 -3.783 1.00 94.62 112 THR A N 1
ATOM 877 C CA . THR A 1 112 ? 19.413 2.835 -4.960 1.00 94.62 112 THR A CA 1
ATOM 878 C C . THR A 1 112 ? 18.878 2.016 -6.138 1.00 94.62 112 THR A C 1
ATOM 880 O O . THR A 1 112 ? 18.616 2.578 -7.209 1.00 94.62 112 THR A O 1
ATOM 883 N N . ARG A 1 113 ? 18.648 0.705 -5.961 1.00 96.44 113 ARG A N 1
ATOM 884 C CA . ARG A 1 113 ? 18.343 -0.221 -7.066 1.00 96.44 113 ARG A CA 1
ATOM 885 C C . ARG A 1 113 ? 17.063 0.100 -7.832 1.00 96.44 113 ARG A C 1
ATOM 887 O O . ARG A 1 113 ? 16.946 -0.312 -8.983 1.00 96.44 113 ARG A O 1
ATOM 894 N N . LEU A 1 114 ? 16.116 0.839 -7.256 1.00 95.81 114 LEU A N 1
ATOM 895 C CA . LEU A 1 114 ? 14.895 1.246 -7.966 1.00 95.81 114 LEU A CA 1
ATOM 896 C C . LEU A 1 114 ? 15.067 2.521 -8.798 1.00 95.81 114 LEU A C 1
ATOM 898 O O . LEU A 1 114 ? 14.149 2.921 -9.507 1.00 95.81 114 LEU A O 1
ATOM 902 N N . THR A 1 115 ? 16.227 3.175 -8.731 1.00 94.62 115 THR A N 1
ATOM 903 C CA . THR A 1 115 ? 16.509 4.342 -9.568 1.00 94.62 115 THR A CA 1
ATOM 904 C C . THR A 1 115 ? 16.764 3.927 -11.016 1.00 94.62 115 THR A C 1
ATOM 906 O O . THR A 1 115 ? 17.391 2.904 -11.292 1.00 94.62 115 THR A O 1
ATOM 909 N N . SER A 1 116 ? 16.344 4.765 -11.966 1.00 93.81 116 SER A N 1
ATOM 910 C CA . SER A 1 116 ? 16.612 4.542 -13.392 1.00 93.81 116 SER A CA 1
ATOM 911 C C . SER A 1 116 ? 18.094 4.662 -13.760 1.00 93.81 116 SER A C 1
ATOM 913 O O . SER A 1 116 ? 18.502 4.158 -14.802 1.00 93.81 116 SER A O 1
ATOM 915 N N . VAL A 1 117 ? 18.896 5.331 -12.923 1.00 94.44 117 VAL A N 1
ATOM 916 C CA . VAL A 1 117 ? 20.353 5.432 -13.097 1.00 94.44 117 VAL A CA 1
ATOM 917 C C . VAL A 1 117 ? 21.004 4.065 -12.904 1.00 94.44 117 VAL A C 1
ATOM 919 O O . VAL A 1 117 ? 21.841 3.668 -13.708 1.00 94.44 117 VAL A O 1
ATOM 922 N N . GLU A 1 118 ? 20.604 3.335 -11.863 1.00 95.44 118 GLU A N 1
ATOM 923 C CA . GLU A 1 118 ? 21.135 2.001 -11.586 1.00 95.44 118 GLU A CA 1
ATOM 924 C C . GLU A 1 118 ? 20.432 0.916 -12.415 1.00 95.44 118 GLU A C 1
ATOM 926 O O . GLU A 1 118 ? 21.069 -0.019 -12.898 1.00 95.44 118 GLU A O 1
ATOM 931 N N . ASN A 1 119 ? 19.119 1.049 -12.624 1.00 95.69 119 ASN A N 1
ATOM 932 C CA . ASN A 1 119 ? 18.299 0.088 -13.354 1.00 95.69 119 ASN A CA 1
ATOM 933 C C . ASN A 1 119 ? 17.363 0.796 -14.348 1.00 95.69 119 ASN A C 1
ATOM 935 O O . ASN A 1 119 ? 16.212 1.091 -14.017 1.00 95.69 119 ASN A O 1
ATOM 939 N N . PRO A 1 120 ? 17.810 1.009 -15.603 1.00 95.50 120 PRO A N 1
ATOM 940 C CA . PRO A 1 120 ? 17.056 1.754 -16.617 1.00 95.50 120 PRO A CA 1
ATOM 941 C C . PRO A 1 120 ? 15.644 1.230 -16.904 1.00 95.50 120 PRO A C 1
ATOM 943 O O . PRO A 1 120 ? 14.775 2.009 -17.289 1.00 95.50 120 PRO A O 1
ATOM 946 N N . VAL A 1 121 ? 15.379 -0.059 -16.673 1.00 95.00 121 VAL A N 1
ATOM 947 C CA . VAL A 1 121 ? 14.044 -0.665 -16.838 1.00 95.00 121 VAL A CA 1
ATOM 948 C C . VAL A 1 121 ? 12.967 0.031 -15.989 1.00 95.00 121 VAL A C 1
ATOM 950 O O . VAL A 1 121 ? 11.830 0.185 -16.435 1.00 95.00 121 VAL A O 1
ATOM 953 N N . PHE A 1 122 ? 13.333 0.558 -14.815 1.00 95.62 122 PHE A N 1
ATOM 954 C CA . PHE A 1 122 ? 12.418 1.291 -13.935 1.00 95.62 122 PHE A CA 1
ATOM 955 C C . PHE A 1 122 ? 12.127 2.729 -14.398 1.00 95.62 122 PHE A C 1
ATOM 957 O O . PHE A 1 122 ? 11.353 3.427 -13.752 1.00 95.62 122 PHE A O 1
ATOM 964 N N . SER A 1 123 ? 12.684 3.177 -15.531 1.00 92.69 123 SER A N 1
ATOM 965 C CA . SER A 1 123 ? 12.209 4.391 -16.219 1.00 92.69 123 SER A CA 1
ATOM 966 C C . SER A 1 123 ? 10.910 4.170 -17.004 1.00 92.69 123 SER A C 1
ATOM 968 O O . SER A 1 123 ? 10.189 5.128 -17.278 1.00 92.69 123 SER A O 1
ATOM 970 N N . HIS A 1 124 ? 10.599 2.914 -17.342 1.00 91.12 124 HIS A N 1
ATOM 971 C CA . HIS A 1 124 ? 9.390 2.527 -18.075 1.00 91.12 124 HIS A CA 1
ATOM 972 C C . HIS A 1 124 ? 8.369 1.834 -17.173 1.00 91.12 124 HIS A C 1
ATOM 974 O O . HIS A 1 124 ? 7.172 2.088 -17.281 1.00 91.12 124 HIS A O 1
ATOM 980 N N . TYR A 1 125 ? 8.854 0.991 -16.263 1.00 94.56 125 TYR A N 1
ATOM 981 C CA . TYR A 1 125 ? 8.045 0.275 -15.287 1.00 94.56 125 TYR A CA 1
ATOM 982 C C . TYR A 1 125 ? 8.307 0.862 -13.902 1.00 94.56 125 TYR A C 1
ATOM 984 O O . TYR A 1 125 ? 9.117 0.338 -13.147 1.00 94.56 125 TYR A O 1
ATOM 992 N N . ILE A 1 126 ? 7.685 1.990 -13.573 1.00 96.94 126 ILE A N 1
ATOM 993 C CA . ILE A 1 126 ? 8.002 2.717 -12.341 1.00 96.94 126 ILE A CA 1
ATOM 994 C C . ILE A 1 126 ? 7.328 2.024 -11.141 1.00 96.94 126 ILE A C 1
ATOM 996 O O . ILE A 1 126 ? 6.109 1.834 -11.167 1.00 96.94 126 ILE A O 1
ATOM 1000 N N . PRO A 1 127 ? 8.073 1.662 -10.078 1.00 97.69 127 PRO A N 1
ATOM 1001 C CA . PRO A 1 127 ? 7.514 1.079 -8.859 1.00 97.69 127 PRO A CA 1
ATOM 1002 C C . PRO A 1 127 ? 6.507 1.996 -8.162 1.00 97.69 127 PRO A C 1
ATOM 1004 O O . PRO A 1 127 ? 6.793 3.170 -7.925 1.00 97.69 127 PRO A O 1
ATOM 1007 N N . PHE A 1 128 ? 5.363 1.450 -7.751 1.00 98.19 128 PHE A N 1
ATOM 1008 C CA . PHE A 1 128 ? 4.436 2.128 -6.848 1.00 98.19 128 PHE A CA 1
ATOM 1009 C C . PHE A 1 128 ? 3.977 1.229 -5.702 1.00 98.19 128 PHE A C 1
ATOM 1011 O O . PHE A 1 128 ? 4.034 0.000 -5.768 1.00 98.19 128 PHE A O 1
ATOM 1018 N N . VAL A 1 129 ? 3.494 1.884 -4.652 1.00 98.19 129 VAL A N 1
ATOM 1019 C CA . VAL A 1 129 ? 3.014 1.309 -3.403 1.00 98.19 129 VAL A CA 1
ATOM 1020 C C . VAL A 1 129 ? 1.740 2.042 -2.988 1.00 98.19 129 VAL A C 1
ATOM 1022 O O . VAL A 1 129 ? 1.704 3.274 -3.009 1.00 98.19 129 VAL A O 1
ATOM 1025 N N . LEU A 1 130 ? 0.698 1.305 -2.596 1.00 97.94 130 LEU A N 1
ATOM 1026 C CA . LEU A 1 130 ? -0.456 1.855 -1.874 1.00 97.94 130 LEU A CA 1
ATOM 1027 C C . LEU A 1 130 ? -0.424 1.322 -0.431 1.00 97.94 130 LEU A C 1
ATOM 1029 O O . LEU A 1 130 ? -0.570 0.112 -0.235 1.00 97.94 130 LEU A O 1
ATOM 1033 N N . PRO A 1 131 ? -0.189 2.192 0.567 1.00 97.25 131 PRO A N 1
ATOM 1034 C CA . PRO A 1 131 ? -0.031 1.782 1.955 1.00 97.25 131 PRO A CA 1
ATOM 1035 C C . PRO A 1 131 ? -1.369 1.674 2.703 1.00 97.25 131 PRO A C 1
ATOM 1037 O O . PRO A 1 131 ? -2.306 2.448 2.492 1.00 97.25 131 PRO A O 1
ATOM 1040 N N . PHE A 1 132 ? -1.407 0.735 3.646 1.00 96.81 132 PHE A N 1
ATOM 1041 C CA . PHE A 1 132 ? -2.499 0.487 4.582 1.00 96.81 132 PHE A CA 1
ATOM 1042 C C . PHE A 1 132 ? -1.935 0.347 5.992 1.00 96.81 132 PHE A C 1
ATOM 1044 O O . PHE A 1 132 ? -0.970 -0.381 6.213 1.00 96.81 132 PHE A O 1
ATOM 1051 N N . LEU A 1 133 ? -2.555 1.002 6.965 1.00 96.75 133 LEU A N 1
ATOM 1052 C CA . LEU A 1 133 ? -2.313 0.736 8.377 1.00 96.75 133 LEU A CA 1
ATOM 1053 C C . LEU A 1 133 ? -3.448 -0.153 8.885 1.00 96.75 133 LEU A C 1
ATOM 1055 O O . LEU A 1 133 ? -4.607 0.258 8.885 1.00 96.75 133 LEU A O 1
ATOM 1059 N N . VAL A 1 134 ? -3.148 -1.381 9.284 1.00 96.81 134 VAL A N 1
ATOM 1060 C CA . VAL A 1 134 ? -4.171 -2.381 9.617 1.00 96.81 134 VAL A CA 1
ATOM 1061 C C . VAL A 1 134 ? -4.114 -2.693 11.097 1.00 96.81 134 VAL A C 1
ATOM 1063 O O . VAL A 1 134 ? -3.045 -2.979 11.627 1.00 96.81 134 VAL A O 1
ATOM 1066 N N . ARG A 1 135 ? -5.256 -2.638 11.783 1.00 95.25 135 ARG A N 1
ATOM 1067 C CA . ARG A 1 135 ? -5.329 -3.024 13.190 1.00 95.25 135 ARG A CA 1
ATOM 1068 C C . ARG A 1 135 ? -5.125 -4.532 13.306 1.00 95.25 135 ARG A C 1
ATOM 1070 O O . ARG A 1 135 ? -5.798 -5.316 12.629 1.00 95.25 135 ARG A O 1
ATOM 1077 N N . LYS A 1 136 ? -4.212 -4.939 14.186 1.00 93.94 136 LYS A N 1
ATOM 1078 C CA . LYS A 1 136 ? -3.932 -6.354 14.445 1.00 93.94 136 LYS A CA 1
ATOM 1079 C C . LYS A 1 136 ? -5.177 -7.029 15.021 1.00 93.94 136 LYS A C 1
ATOM 1081 O O . LYS A 1 136 ? -5.906 -6.451 15.828 1.00 93.94 136 LYS A O 1
ATOM 1086 N N . GLY A 1 137 ? -5.421 -8.258 14.590 1.00 89.81 137 GLY A N 1
ATOM 1087 C CA . GLY A 1 137 ? -6.587 -9.040 14.979 1.00 89.81 137 GLY A CA 1
ATOM 1088 C C . GLY A 1 137 ? -6.401 -10.519 14.640 1.00 89.81 137 GLY A C 1
ATOM 1089 O O . GLY A 1 137 ? -5.415 -10.869 13.998 1.00 89.81 137 GLY A O 1
ATOM 1090 N N . PRO A 1 138 ? -7.322 -11.387 15.090 1.00 87.69 138 PRO A N 1
ATOM 1091 C CA . PRO A 1 138 ? -7.217 -12.834 14.901 1.00 87.69 138 PRO A CA 1
ATOM 1092 C C . PRO A 1 138 ? -7.635 -13.309 13.501 1.00 87.69 138 PRO A C 1
ATOM 1094 O O . PRO A 1 138 ? -7.348 -14.450 13.146 1.00 87.69 138 PRO A O 1
ATOM 1097 N N . ALA A 1 139 ? -8.346 -12.478 12.733 1.00 89.75 139 ALA A N 1
ATOM 1098 C CA . ALA A 1 139 ? -8.718 -12.797 11.360 1.00 89.75 139 ALA A CA 1
ATOM 1099 C C . ALA A 1 139 ? -7.473 -12.833 10.459 1.00 89.75 139 ALA A C 1
ATOM 1101 O O . ALA A 1 139 ? -6.501 -12.114 10.691 1.00 89.75 139 ALA A O 1
ATOM 1102 N N . ALA A 1 140 ? -7.507 -13.692 9.441 1.00 92.44 140 ALA A N 1
ATOM 1103 C CA . ALA A 1 140 ? -6.496 -13.691 8.394 1.00 92.44 140 ALA A CA 1
ATOM 1104 C C . ALA A 1 140 ? -6.730 -12.510 7.444 1.00 92.44 140 ALA A C 1
ATOM 1106 O O . ALA A 1 140 ? -7.879 -12.169 7.141 1.00 92.44 140 ALA A O 1
ATOM 1107 N N . LEU A 1 141 ? -5.645 -11.936 6.923 1.00 96.12 141 LEU A N 1
ATOM 1108 C CA . LEU A 1 141 ? -5.731 -10.914 5.884 1.00 96.12 141 LEU A CA 1
ATOM 1109 C C . LEU A 1 141 ? -6.334 -11.528 4.620 1.00 96.12 141 LEU A C 1
ATOM 1111 O O . LEU A 1 141 ? -6.092 -12.696 4.299 1.00 96.12 141 LEU A O 1
ATOM 1115 N N . ARG A 1 142 ? -7.113 -10.737 3.877 1.00 96.31 142 ARG A N 1
ATOM 1116 C CA . ARG A 1 142 ? -7.780 -11.236 2.669 1.00 96.31 142 ARG A CA 1
ATOM 1117 C C . ARG A 1 142 ? -6.771 -11.766 1.654 1.00 96.31 142 ARG A C 1
ATOM 1119 O O . ARG A 1 142 ? -6.980 -12.867 1.155 1.00 96.31 142 ARG A O 1
ATOM 1126 N N . TRP A 1 143 ? -5.669 -11.055 1.397 1.00 96.12 143 TRP A N 1
ATOM 1127 C CA . TRP A 1 143 ? -4.648 -11.570 0.480 1.00 96.12 143 TRP A CA 1
ATOM 1128 C C . TRP A 1 143 ? -4.015 -12.877 0.975 1.00 96.12 143 TRP A C 1
ATOM 1130 O O . TRP A 1 143 ? -3.785 -13.754 0.152 1.00 96.12 143 TRP A O 1
ATOM 1140 N N . ASP A 1 144 ? -3.778 -13.060 2.281 1.00 95.56 144 ASP A N 1
ATOM 1141 C CA . ASP A 1 144 ? -3.170 -14.294 2.809 1.00 95.56 144 ASP A CA 1
ATOM 1142 C C . ASP A 1 144 ? -4.072 -15.502 2.540 1.00 95.56 144 ASP A C 1
ATOM 1144 O O . ASP A 1 144 ? -3.595 -16.567 2.147 1.00 95.56 144 ASP A O 1
ATOM 1148 N N . ALA A 1 145 ? -5.388 -15.322 2.684 1.00 95.62 145 ALA A N 1
ATOM 1149 C CA . ALA A 1 145 ? -6.365 -16.346 2.334 1.00 95.62 145 ALA A CA 1
ATOM 1150 C C . ALA A 1 145 ? -6.343 -16.676 0.829 1.00 95.62 145 ALA A C 1
ATOM 1152 O O . ALA A 1 145 ? -6.386 -17.850 0.466 1.00 95.62 145 ALA A O 1
ATOM 1153 N N . GLU A 1 146 ? -6.226 -15.672 -0.045 1.00 96.50 146 GLU A N 1
ATOM 1154 C CA . GLU A 1 146 ? -6.126 -15.877 -1.501 1.00 96.50 146 GLU A CA 1
ATOM 1155 C C . GLU A 1 146 ? -4.827 -16.606 -1.886 1.00 96.50 146 GLU A C 1
ATOM 1157 O O . GLU A 1 146 ? -4.853 -17.539 -2.688 1.00 96.50 146 GLU A O 1
ATOM 1162 N N . PHE A 1 147 ? -3.693 -16.256 -1.266 1.00 94.38 147 PHE A N 1
ATOM 1163 C CA . PHE A 1 147 ? -2.428 -16.973 -1.459 1.00 94.38 147 PHE A CA 1
ATOM 1164 C C . PHE A 1 147 ? -2.507 -18.425 -0.976 1.00 94.38 147 PHE A C 1
ATOM 1166 O O . PHE A 1 147 ? -2.005 -19.321 -1.658 1.00 94.38 147 PHE A O 1
ATOM 1173 N N . ALA A 1 148 ? -3.155 -18.676 0.164 1.00 95.12 148 ALA A N 1
ATOM 1174 C CA . ALA A 1 148 ? -3.351 -20.028 0.680 1.00 95.12 148 ALA A CA 1
ATOM 1175 C C . ALA A 1 148 ? -4.233 -20.879 -0.251 1.00 95.12 148 ALA A C 1
ATOM 1177 O O . ALA A 1 148 ? -3.935 -22.047 -0.480 1.00 95.12 148 ALA A O 1
ATOM 1178 N N . VAL A 1 149 ? -5.289 -20.295 -0.830 1.00 95.00 149 VAL A N 1
ATOM 1179 C CA . VAL A 1 149 ? -6.152 -20.966 -1.820 1.00 95.00 149 VAL A CA 1
ATOM 1180 C C . VAL A 1 149 ? -5.411 -21.237 -3.133 1.00 95.00 149 VAL A C 1
ATOM 1182 O O . VAL A 1 149 ? -5.648 -22.265 -3.777 1.00 95.00 149 VAL A O 1
ATOM 1185 N N . ALA A 1 150 ? -4.510 -20.338 -3.536 1.00 94.50 150 ALA A N 1
ATOM 1186 C CA . ALA A 1 150 ? -3.695 -20.517 -4.730 1.00 94.50 150 ALA A CA 1
ATOM 1187 C C . ALA A 1 150 ? -2.671 -21.658 -4.588 1.00 94.50 150 ALA A C 1
ATOM 1189 O O . ALA A 1 150 ? -2.301 -22.240 -5.603 1.00 94.50 150 ALA A O 1
ATOM 1190 N N . ASP A 1 151 ? -2.241 -22.000 -3.366 1.00 93.25 151 ASP A N 1
ATOM 1191 C CA . ASP A 1 151 ? -1.293 -23.093 -3.070 1.00 93.25 151 ASP A CA 1
ATOM 1192 C C . ASP A 1 151 ? -0.032 -23.049 -3.959 1.00 93.25 151 ASP A C 1
ATOM 1194 O O . ASP A 1 151 ? 0.420 -24.037 -4.534 1.00 93.25 151 ASP A O 1
ATOM 1198 N N . GLY A 1 152 ? 0.503 -21.839 -4.148 1.00 90.00 152 GLY A N 1
ATOM 1199 C CA . GLY A 1 152 ? 1.687 -21.599 -4.974 1.00 90.00 152 GLY A CA 1
ATOM 1200 C C . GLY A 1 152 ? 1.464 -21.639 -6.490 1.00 90.00 152 GLY A C 1
ATOM 1201 O O . GLY A 1 152 ? 2.432 -21.432 -7.218 1.00 90.00 152 GLY A O 1
ATOM 1202 N N . ASP A 1 153 ? 0.238 -21.854 -6.980 1.00 92.38 153 ASP A N 1
ATOM 1203 C CA . ASP A 1 153 ? -0.115 -21.780 -8.404 1.00 92.38 153 ASP A CA 1
ATOM 1204 C C . ASP A 1 153 ? -0.444 -20.327 -8.815 1.00 92.38 153 ASP A C 1
ATOM 1206 O O . ASP A 1 153 ? -1.517 -19.812 -8.469 1.00 92.38 153 ASP A O 1
ATOM 1210 N N . PRO A 1 154 ? 0.425 -19.640 -9.587 1.00 88.69 154 PRO A N 1
ATOM 1211 C CA . PRO A 1 154 ? 0.195 -18.249 -9.975 1.00 88.69 154 PRO A CA 1
ATOM 1212 C C . PRO A 1 154 ? -1.073 -18.061 -10.815 1.00 88.69 154 PRO A C 1
ATOM 1214 O O . PRO A 1 154 ? -1.710 -17.011 -10.730 1.00 88.69 154 PRO A O 1
ATOM 1217 N N . ALA A 1 155 ? -1.485 -19.074 -11.589 1.00 92.94 155 ALA A N 1
ATOM 1218 C CA . ALA A 1 155 ? -2.679 -18.986 -12.426 1.00 92.94 155 ALA A CA 1
ATOM 1219 C C . ALA A 1 155 ? -3.964 -18.891 -11.589 1.00 92.94 155 ALA A C 1
ATOM 1221 O O . ALA A 1 155 ? -4.945 -18.294 -12.031 1.00 92.94 155 ALA A O 1
ATOM 1222 N N . ARG A 1 156 ? -3.956 -19.438 -10.366 1.00 94.94 156 ARG A N 1
ATOM 1223 C CA . ARG A 1 156 ? -5.083 -19.338 -9.425 1.00 94.94 156 ARG A CA 1
ATOM 1224 C C . ARG A 1 156 ? -5.141 -17.997 -8.708 1.00 94.94 156 ARG A C 1
ATOM 1226 O O . ARG A 1 156 ? -6.229 -17.559 -8.354 1.00 94.94 156 ARG A O 1
ATOM 1233 N N . LEU A 1 157 ? -3.995 -17.346 -8.516 1.00 94.50 157 LEU A N 1
ATOM 1234 C CA . LEU A 1 157 ? -3.915 -16.020 -7.901 1.00 94.50 157 LEU A CA 1
ATOM 1235 C C . LEU A 1 157 ? -4.259 -14.897 -8.894 1.00 94.50 157 LEU A C 1
ATOM 1237 O O . LEU A 1 157 ? -4.740 -13.836 -8.496 1.00 94.50 157 LEU A O 1
ATOM 1241 N N . GLN A 1 158 ? -4.033 -15.134 -10.187 1.00 94.81 158 GLN A N 1
ATOM 1242 C CA . GLN A 1 158 ? -4.196 -14.144 -11.249 1.00 94.81 158 GLN A CA 1
ATOM 1243 C C . GLN A 1 158 ? -5.558 -13.414 -11.231 1.00 94.81 158 GLN A C 1
ATOM 1245 O O . GLN A 1 158 ? -5.542 -12.181 -11.256 1.00 94.81 158 GLN A O 1
ATOM 1250 N N . PRO A 1 159 ? -6.725 -14.083 -11.093 1.00 96.69 159 PRO A N 1
ATOM 1251 C CA . PRO A 1 159 ? -8.014 -13.387 -11.048 1.00 96.69 159 PRO A CA 1
ATOM 1252 C C . PRO A 1 159 ? -8.136 -12.401 -9.878 1.00 96.69 159 PRO A C 1
ATOM 1254 O O . PRO A 1 159 ? -8.762 -11.349 -10.010 1.00 96.69 159 PRO A O 1
ATOM 1257 N N . TYR A 1 160 ? -7.523 -12.714 -8.732 1.00 97.44 160 TYR A N 1
ATOM 1258 C CA . TYR A 1 160 ? -7.511 -11.822 -7.575 1.00 97.44 160 TYR A CA 1
ATOM 1259 C C . TYR A 1 160 ? -6.633 -10.589 -7.828 1.00 97.44 160 TYR A C 1
ATOM 1261 O O . TYR A 1 160 ? -7.070 -9.463 -7.582 1.00 97.44 160 TYR A O 1
ATOM 1269 N N . LEU A 1 161 ? -5.433 -10.769 -8.392 1.00 97.19 161 LEU A N 1
ATOM 1270 C CA . LEU A 1 161 ? -4.558 -9.648 -8.762 1.00 97.19 161 LEU A CA 1
ATOM 1271 C C . LEU A 1 161 ? -5.185 -8.752 -9.837 1.00 97.19 161 LEU A C 1
ATOM 1273 O O . LEU A 1 161 ? -5.034 -7.530 -9.777 1.00 97.19 161 LEU A O 1
ATOM 1277 N N . GLU A 1 162 ? -5.923 -9.326 -10.786 1.00 97.69 162 GLU A N 1
ATOM 1278 C CA . GLU A 1 162 ? -6.689 -8.581 -11.789 1.00 97.69 162 GLU A CA 1
ATOM 1279 C C . GLU A 1 162 ? -7.826 -7.781 -11.154 1.00 97.69 162 GLU A C 1
ATOM 1281 O O . GLU A 1 162 ? -7.963 -6.590 -11.434 1.00 97.69 162 GLU A O 1
ATOM 1286 N N . ALA A 1 163 ? -8.592 -8.389 -10.242 1.00 98.19 163 ALA A N 1
ATOM 1287 C CA . ALA A 1 163 ? -9.649 -7.696 -9.511 1.00 98.19 163 ALA A CA 1
ATOM 1288 C C . ALA A 1 163 ? -9.100 -6.517 -8.693 1.00 98.19 163 ALA A C 1
ATOM 1290 O O . ALA A 1 163 ? -9.687 -5.434 -8.693 1.00 98.19 163 ALA A O 1
ATOM 1291 N N . VAL A 1 164 ? -7.951 -6.692 -8.033 1.00 98.31 164 VAL A N 1
ATOM 1292 C CA . VAL A 1 164 ? -7.288 -5.615 -7.282 1.00 98.31 164 VAL A CA 1
ATOM 1293 C C . VAL A 1 164 ? -6.740 -4.554 -8.239 1.00 98.31 164 VAL A C 1
ATOM 1295 O O . VAL A 1 164 ? -6.907 -3.362 -7.989 1.00 98.31 164 VAL A O 1
ATOM 1298 N N . THR A 1 165 ? -6.143 -4.959 -9.362 1.00 98.25 165 THR A N 1
ATOM 1299 C CA . THR A 1 165 ? -5.652 -4.040 -10.402 1.00 98.25 165 THR A CA 1
ATOM 1300 C C . THR A 1 165 ? -6.776 -3.177 -10.974 1.00 98.25 165 THR A C 1
ATOM 1302 O O . THR A 1 165 ? -6.586 -1.981 -11.195 1.00 98.25 165 THR A O 1
ATOM 1305 N N . GLU A 1 166 ? -7.964 -3.742 -11.174 1.00 98.31 166 GLU A N 1
ATOM 1306 C CA . GLU A 1 166 ? -9.131 -2.970 -11.592 1.00 98.31 166 GLU A CA 1
ATOM 1307 C C . GLU A 1 166 ? -9.639 -2.063 -10.463 1.00 98.31 166 GLU A C 1
ATOM 1309 O O . GLU A 1 166 ? -9.936 -0.885 -10.674 1.00 98.31 166 GLU A O 1
ATOM 1314 N N . ALA A 1 167 ? -9.651 -2.563 -9.227 1.00 98.00 167 ALA A N 1
ATOM 1315 C CA . ALA A 1 167 ? -10.077 -1.789 -8.070 1.00 98.00 167 ALA A CA 1
ATOM 1316 C C . ALA A 1 167 ? -9.189 -0.568 -7.795 1.00 98.00 167 ALA A C 1
ATOM 1318 O O . ALA A 1 167 ? -9.698 0.412 -7.262 1.00 98.00 167 ALA A O 1
ATOM 1319 N N . ILE A 1 168 ? -7.900 -0.570 -8.164 1.00 97.94 168 ILE A N 1
ATOM 1320 C CA . ILE A 1 168 ? -7.016 0.596 -7.979 1.00 97.94 168 ILE A CA 1
ATOM 1321 C C . ILE A 1 168 ? -7.158 1.661 -9.074 1.00 97.94 168 ILE A C 1
ATOM 1323 O O . ILE A 1 168 ? -6.594 2.741 -8.920 1.00 97.94 168 ILE A O 1
ATOM 1327 N N . ARG A 1 169 ? -7.923 1.435 -10.155 1.00 97.56 169 ARG A N 1
ATOM 1328 C CA . ARG A 1 169 ? -7.977 2.344 -11.325 1.00 97.56 169 ARG A CA 1
ATOM 1329 C C . ARG A 1 169 ? -8.360 3.787 -11.013 1.00 97.56 169 ARG A C 1
ATOM 1331 O O . ARG A 1 169 ? -8.001 4.695 -11.756 1.00 97.56 169 ARG A O 1
ATOM 1338 N N . PHE A 1 170 ? -9.073 4.012 -9.915 1.00 96.62 170 PHE A N 1
ATOM 1339 C CA . PHE A 1 170 ? -9.479 5.346 -9.472 1.00 96.62 170 PHE A CA 1
ATOM 1340 C C . PHE A 1 170 ? -8.346 6.188 -8.857 1.00 96.62 170 PHE A C 1
ATOM 1342 O O . PHE A 1 170 ? -8.522 7.396 -8.696 1.00 96.62 170 PHE A O 1
ATOM 1349 N N . VAL A 1 171 ? -7.226 5.562 -8.479 1.00 96.25 171 VAL A N 1
ATOM 1350 C CA . VAL A 1 171 ? -6.010 6.226 -7.977 1.00 96.25 171 VAL A CA 1
ATOM 1351 C C . VAL A 1 171 ? -4.796 5.923 -8.857 1.00 96.25 171 VAL A C 1
ATOM 1353 O O . VAL A 1 171 ? -3.919 6.760 -8.998 1.00 96.25 171 VAL A O 1
ATOM 1356 N N . GLN A 1 172 ? -4.757 4.757 -9.495 1.00 96.88 172 GLN A N 1
ATOM 1357 C CA . GLN A 1 172 ? -3.698 4.304 -10.392 1.00 96.88 172 GLN A CA 1
ATOM 1358 C C . GLN A 1 172 ? -4.312 3.869 -11.735 1.00 96.88 172 GLN A C 1
ATOM 1360 O O . GLN A 1 172 ? -4.596 2.682 -11.947 1.00 96.88 172 GLN A O 1
ATOM 1365 N N . PRO A 1 173 ? -4.580 4.825 -12.646 1.00 95.25 173 PRO A N 1
ATOM 1366 C CA . PRO A 1 173 ? -5.109 4.528 -13.972 1.00 95.25 173 PRO A CA 1
ATOM 1367 C C . PRO A 1 173 ? -4.184 3.615 -14.788 1.00 95.25 173 PRO A C 1
ATOM 1369 O O . PRO A 1 173 ? -3.022 3.389 -14.447 1.00 95.25 173 PRO A O 1
ATOM 1372 N N . ALA A 1 174 ? -4.694 3.084 -15.902 1.00 93.44 174 ALA A N 1
ATOM 1373 C CA . ALA A 1 174 ? -3.848 2.377 -16.861 1.00 93.44 174 ALA A CA 1
ATOM 1374 C C . ALA A 1 174 ? -2.666 3.274 -17.292 1.00 93.44 174 ALA A C 1
ATOM 1376 O O . ALA A 1 174 ? -2.871 4.470 -17.518 1.00 93.44 174 ALA A O 1
ATOM 1377 N N . PRO A 1 175 ? -1.441 2.726 -17.398 1.00 94.12 175 PRO A N 1
ATOM 1378 C CA . PRO A 1 175 ? -1.108 1.303 -17.520 1.00 94.12 175 PRO A CA 1
ATOM 1379 C C . PRO A 1 175 ? -0.751 0.575 -16.204 1.00 94.12 175 PRO A C 1
ATOM 1381 O O . PRO A 1 175 ? -0.098 -0.461 -16.263 1.00 94.12 175 PRO A O 1
ATOM 1384 N N . ALA A 1 176 ? -1.148 1.065 -15.023 1.00 96.44 176 ALA A N 1
ATOM 1385 C CA . ALA A 1 176 ? -0.742 0.447 -13.754 1.00 96.44 176 ALA A CA 1
ATOM 1386 C C . ALA A 1 176 ? -1.221 -1.012 -13.575 1.00 96.44 176 ALA A C 1
ATOM 1388 O O . ALA A 1 176 ? -2.316 -1.367 -14.026 1.00 96.44 176 ALA A O 1
ATOM 1389 N N . PHE A 1 177 ? -0.445 -1.840 -12.871 1.00 95.75 177 PHE A N 1
ATOM 1390 C CA . PHE A 1 177 ? -0.843 -3.193 -12.461 1.00 95.75 177 PHE A CA 1
ATOM 1391 C C . PHE A 1 177 ? -0.199 -3.619 -11.141 1.00 95.75 177 PHE A C 1
ATOM 1393 O O . PHE A 1 177 ? 0.881 -3.148 -10.780 1.00 95.75 177 PHE A O 1
ATOM 1400 N N . VAL A 1 178 ? -0.878 -4.508 -10.416 1.00 97.44 178 VAL A N 1
ATOM 1401 C CA . VAL A 1 178 ? -0.452 -5.004 -9.101 1.00 97.44 178 VAL A CA 1
ATOM 1402 C C . VAL A 1 178 ? 0.423 -6.244 -9.255 1.00 97.44 178 VAL A C 1
ATOM 1404 O O . VAL A 1 178 ? 0.100 -7.151 -10.016 1.00 97.44 178 VAL A O 1
ATOM 1407 N N . LEU A 1 179 ? 1.528 -6.277 -8.510 1.00 96.38 179 LEU A N 1
ATOM 1408 C CA . LEU A 1 179 ? 2.437 -7.421 -8.415 1.00 96.38 179 LEU A CA 1
ATOM 1409 C C . LEU A 1 179 ? 2.171 -8.261 -7.162 1.00 96.38 179 LEU A C 1
ATOM 1411 O O . LEU A 1 179 ? 2.344 -9.476 -7.188 1.00 96.38 179 LEU A O 1
ATOM 1415 N N . GLY A 1 180 ? 1.752 -7.626 -6.065 1.00 96.31 180 GLY A N 1
ATOM 1416 C CA . GLY A 1 180 ? 1.434 -8.337 -4.835 1.00 96.31 180 GLY A CA 1
ATOM 1417 C C . GLY A 1 180 ? 1.240 -7.429 -3.628 1.00 96.31 180 GLY A C 1
ATOM 1418 O O . GLY A 1 180 ? 0.965 -6.234 -3.750 1.00 96.31 180 GLY A O 1
ATOM 1419 N N . PHE A 1 181 ? 1.399 -8.033 -2.452 1.00 97.38 181 PHE A N 1
ATOM 1420 C CA . PHE A 1 181 ? 1.160 -7.433 -1.141 1.00 97.38 181 PHE A CA 1
ATOM 1421 C C . PHE A 1 181 ? 2.334 -7.729 -0.208 1.00 97.38 181 PHE A C 1
ATOM 1423 O O . PHE A 1 181 ? 3.078 -8.687 -0.428 1.00 97.38 181 PHE A O 1
ATOM 1430 N N . GLY A 1 182 ? 2.516 -6.912 0.824 1.00 95.81 182 GLY A N 1
ATOM 1431 C CA . GLY A 1 182 ? 3.571 -7.122 1.805 1.00 95.81 182 GLY A CA 1
ATOM 1432 C C . GLY A 1 182 ? 3.418 -6.266 3.053 1.00 95.81 182 GLY A C 1
ATOM 1433 O O . GLY A 1 182 ? 2.605 -5.344 3.110 1.00 95.81 182 GLY A O 1
ATOM 1434 N N . GLU A 1 183 ? 4.226 -6.591 4.056 1.00 96.75 183 GLU A N 1
ATOM 1435 C CA . GLU A 1 183 ? 4.401 -5.800 5.273 1.00 96.75 183 GLU A CA 1
ATOM 1436 C C . GLU A 1 183 ? 5.670 -4.955 5.162 1.00 96.75 183 GLU A C 1
ATOM 1438 O O . GLU A 1 183 ? 6.690 -5.389 4.614 1.00 96.75 183 GLU A O 1
ATOM 1443 N N . PHE A 1 184 ? 5.593 -3.719 5.640 1.00 96.19 184 PHE A N 1
ATOM 1444 C CA . PHE A 1 184 ? 6.705 -2.793 5.716 1.00 96.19 184 PHE A CA 1
ATOM 1445 C C . PHE A 1 184 ? 7.367 -2.903 7.082 1.00 96.19 184 PHE A C 1
ATOM 1447 O O . PHE A 1 184 ? 6.768 -2.572 8.105 1.00 96.19 184 PHE A O 1
ATOM 1454 N N . ASP A 1 185 ? 8.623 -3.336 7.072 1.00 92.00 185 ASP A N 1
ATOM 1455 C CA . ASP A 1 185 ? 9.493 -3.327 8.239 1.00 92.00 185 ASP A CA 1
ATOM 1456 C C . ASP A 1 185 ? 10.362 -2.066 8.193 1.00 92.00 185 ASP A C 1
ATOM 1458 O O . ASP A 1 185 ? 11.252 -1.945 7.351 1.00 92.00 185 ASP A O 1
ATOM 1462 N N . GLU A 1 186 ? 10.111 -1.120 9.102 1.00 85.06 186 GLU A N 1
ATOM 1463 C CA . GLU A 1 186 ? 10.878 0.130 9.183 1.00 85.06 186 GLU A CA 1
ATOM 1464 C C . GLU A 1 186 ? 12.366 -0.114 9.491 1.00 85.06 186 GLU A C 1
ATOM 1466 O O . GLU A 1 186 ? 13.203 0.730 9.179 1.00 85.06 186 G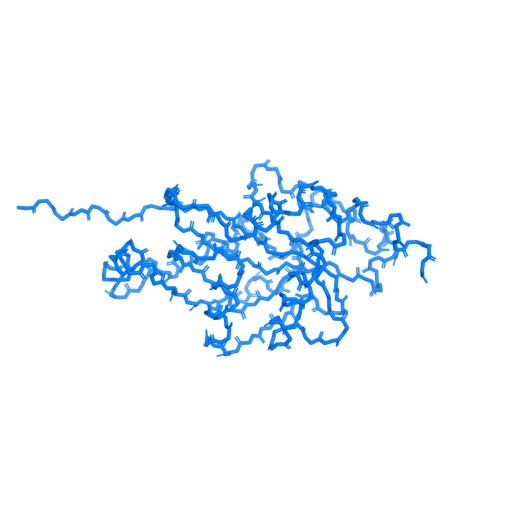LU A O 1
ATOM 1471 N N . GLN A 1 187 ? 12.710 -1.264 10.084 1.00 87.69 187 GLN A N 1
ATOM 1472 C CA . GLN A 1 187 ? 14.098 -1.643 10.361 1.00 87.69 187 GLN A CA 1
ATOM 1473 C C . GLN A 1 187 ? 14.803 -2.221 9.132 1.00 87.69 187 GLN A C 1
ATOM 1475 O O . GLN A 1 187 ? 16.033 -2.276 9.118 1.00 87.69 187 GLN A O 1
ATOM 1480 N N . LYS A 1 188 ? 14.036 -2.674 8.132 1.00 89.81 188 LYS A N 1
ATOM 1481 C CA . LYS A 1 188 ? 14.528 -3.321 6.908 1.00 89.81 188 LYS A CA 1
ATOM 1482 C C . LYS A 1 188 ? 13.756 -2.844 5.672 1.00 89.81 188 LYS A C 1
ATOM 1484 O O . LYS A 1 188 ? 13.134 -3.655 4.974 1.00 89.81 188 LYS A O 1
ATOM 1489 N N . PRO A 1 189 ? 13.758 -1.530 5.383 1.00 87.00 189 PRO A N 1
ATOM 1490 C CA . PRO A 1 189 ? 13.011 -0.968 4.261 1.00 87.00 189 PRO A CA 1
ATOM 1491 C C . PRO A 1 189 ? 13.446 -1.566 2.907 1.00 87.00 189 PRO A C 1
ATOM 1493 O O . PRO A 1 189 ? 12.634 -1.677 1.988 1.00 87.00 189 PRO A O 1
ATOM 1496 N N . GLU A 1 190 ? 14.685 -2.050 2.789 1.00 86.88 190 GLU A N 1
ATOM 1497 C CA . GLU A 1 190 ? 15.214 -2.756 1.618 1.00 86.88 190 GLU A CA 1
ATOM 1498 C C . GLU A 1 190 ? 14.426 -4.020 1.242 1.00 86.88 190 GLU A C 1
ATOM 1500 O O . GLU A 1 190 ? 14.404 -4.404 0.072 1.00 86.88 190 GLU A O 1
ATOM 1505 N N . HIS A 1 191 ? 13.705 -4.645 2.180 1.00 93.75 191 HIS A N 1
ATOM 1506 C CA . HIS A 1 191 ? 12.847 -5.789 1.864 1.00 93.75 191 HIS A CA 1
ATOM 1507 C C . HIS A 1 191 ? 11.758 -5.443 0.840 1.00 93.75 191 HIS A C 1
ATOM 1509 O O . HIS A 1 191 ? 11.386 -6.297 0.036 1.00 93.75 191 HIS A O 1
ATOM 1515 N N . LEU A 1 192 ? 11.268 -4.198 0.827 1.00 95.88 192 LEU A N 1
ATOM 1516 C CA . LEU A 1 192 ? 10.346 -3.724 -0.205 1.00 95.88 192 LEU A CA 1
ATOM 1517 C C . LEU A 1 192 ? 11.035 -3.655 -1.577 1.00 95.88 192 LEU A C 1
ATOM 1519 O O . LEU A 1 192 ? 10.433 -4.018 -2.585 1.00 95.88 192 LEU A O 1
ATOM 1523 N N . ILE A 1 193 ? 12.297 -3.220 -1.623 1.00 95.88 193 ILE A N 1
ATOM 1524 C CA . ILE A 1 193 ? 13.079 -3.137 -2.866 1.00 95.88 193 ILE A CA 1
ATOM 1525 C C . ILE A 1 193 ? 13.278 -4.533 -3.459 1.00 95.88 193 ILE A C 1
ATOM 1527 O O . ILE A 1 193 ? 13.102 -4.719 -4.665 1.00 95.88 193 ILE A O 1
ATOM 1531 N N . GLU A 1 194 ? 13.551 -5.533 -2.618 1.00 96.56 194 GLU A N 1
ATOM 1532 C CA . GLU A 1 194 ? 13.681 -6.926 -3.053 1.00 96.56 194 GLU A CA 1
ATOM 1533 C C . GLU A 1 194 ? 12.436 -7.444 -3.785 1.00 96.56 194 GLU A C 1
ATOM 1535 O O . GLU A 1 194 ? 12.569 -8.205 -4.744 1.00 96.56 194 GLU A O 1
ATOM 1540 N N . GLN A 1 195 ? 11.229 -7.005 -3.407 1.00 96.44 195 GLN A N 1
ATOM 1541 C CA . GLN A 1 195 ? 10.002 -7.425 -4.098 1.00 96.44 195 GLN A CA 1
ATOM 1542 C C . GLN A 1 195 ? 9.998 -7.005 -5.574 1.00 96.44 195 GLN A C 1
ATOM 1544 O O . GLN A 1 195 ? 9.660 -7.802 -6.448 1.00 96.44 195 GLN A O 1
ATOM 1549 N N . PHE A 1 196 ? 10.443 -5.786 -5.878 1.00 97.00 196 PHE A N 1
ATOM 1550 C CA . PHE A 1 196 ? 10.555 -5.308 -7.258 1.00 97.00 196 PHE A CA 1
ATOM 1551 C C . PHE A 1 196 ? 11.735 -5.946 -7.994 1.00 97.00 196 PHE A C 1
ATOM 1553 O O . PHE A 1 196 ? 11.62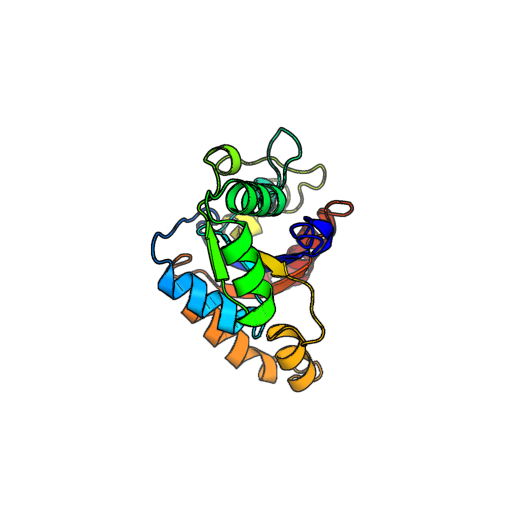1 -6.311 -9.167 1.00 97.00 196 PHE A O 1
ATOM 1560 N N . MET A 1 197 ? 12.863 -6.134 -7.305 1.00 96.94 197 MET A N 1
ATOM 1561 C CA . MET A 1 197 ? 14.053 -6.748 -7.898 1.00 96.94 197 MET A CA 1
ATOM 1562 C C . MET A 1 197 ? 13.829 -8.210 -8.297 1.00 96.94 197 MET A C 1
ATOM 1564 O O . MET A 1 197 ? 14.397 -8.649 -9.296 1.00 96.94 197 MET A O 1
ATOM 1568 N N . ARG A 1 198 ? 12.950 -8.942 -7.601 1.00 95.56 198 ARG A N 1
ATOM 1569 C CA . ARG A 1 198 ? 12.524 -10.298 -7.996 1.00 95.56 198 ARG A CA 1
ATOM 1570 C C . ARG A 1 198 ? 11.826 -10.339 -9.355 1.00 95.56 198 ARG A C 1
ATOM 1572 O O . ARG A 1 198 ? 11.974 -11.323 -10.072 1.00 95.56 198 ARG A O 1
ATOM 1579 N N . VAL A 1 199 ? 11.095 -9.285 -9.721 1.00 93.69 199 VAL A N 1
ATOM 1580 C CA . VAL A 1 199 ? 10.335 -9.212 -10.984 1.00 93.69 199 VAL A CA 1
ATOM 1581 C C . VAL A 1 199 ? 11.175 -8.638 -12.129 1.00 93.69 199 VAL A C 1
ATOM 1583 O O . VAL A 1 199 ? 10.904 -8.911 -13.297 1.00 93.69 199 VAL A O 1
ATOM 1586 N N . ARG A 1 200 ? 12.246 -7.897 -11.814 1.00 95.06 200 ARG A N 1
ATOM 1587 C CA . ARG A 1 200 ? 13.151 -7.274 -12.794 1.00 95.06 200 ARG A CA 1
ATOM 1588 C C . ARG A 1 200 ? 13.570 -8.192 -13.956 1.00 95.06 200 ARG A C 1
ATOM 1590 O O . ARG A 1 200 ? 13.532 -7.699 -15.080 1.00 95.06 200 ARG A O 1
ATOM 1597 N N . PRO A 1 201 ? 13.962 -9.472 -13.765 1.00 94.25 201 PRO A N 1
ATOM 1598 C CA . PRO A 1 201 ? 14.350 -10.330 -14.887 1.00 94.25 201 PRO A CA 1
ATOM 1599 C C . PRO A 1 201 ? 13.263 -10.453 -15.962 1.00 94.25 201 PRO A C 1
ATOM 1601 O O . PRO A 1 201 ? 13.579 -10.386 -17.145 1.00 94.25 201 PRO A O 1
ATOM 1604 N N . THR A 1 202 ? 11.993 -10.543 -15.561 1.00 90.75 202 THR A N 1
ATOM 1605 C CA . THR A 1 202 ? 10.839 -10.597 -16.472 1.00 90.75 202 THR A CA 1
ATOM 1606 C C . THR A 1 202 ? 10.640 -9.276 -17.217 1.00 90.75 202 THR A C 1
ATOM 1608 O O . THR A 1 202 ? 10.293 -9.266 -18.395 1.00 90.75 202 THR A O 1
ATOM 1611 N N . LEU A 1 203 ? 10.909 -8.142 -16.565 1.00 90.81 203 LEU A N 1
ATOM 1612 C CA . LEU A 1 203 ? 10.798 -6.817 -17.190 1.00 90.81 203 LEU A CA 1
ATOM 1613 C C . LEU A 1 203 ? 11.879 -6.557 -18.245 1.00 90.81 203 LEU A C 1
ATOM 1615 O O . LEU A 1 203 ? 11.693 -5.707 -19.101 1.00 90.81 203 LEU A O 1
ATOM 1619 N N . LEU A 1 204 ? 13.015 -7.255 -18.179 1.00 89.44 204 LEU A N 1
ATOM 1620 C CA . LEU A 1 204 ? 14.096 -7.123 -19.163 1.00 89.44 204 LEU A CA 1
ATOM 1621 C C . LEU A 1 204 ? 13.845 -7.937 -20.439 1.00 89.44 204 LEU A C 1
ATOM 1623 O O . LEU A 1 204 ? 14.556 -7.758 -21.425 1.00 89.44 204 LEU A O 1
ATOM 1627 N N . THR A 1 205 ? 12.871 -8.848 -20.415 1.00 85.19 205 THR A N 1
ATOM 1628 C CA . THR A 1 205 ? 12.500 -9.682 -21.567 1.00 85.19 205 THR A CA 1
ATOM 1629 C C . THR A 1 205 ? 11.361 -9.099 -22.410 1.00 85.19 205 THR A C 1
ATOM 1631 O O . THR A 1 205 ? 11.025 -9.684 -23.440 1.00 85.19 205 THR A O 1
ATOM 1634 N N . HIS A 1 206 ? 10.787 -7.967 -21.990 1.00 63.94 206 HIS A N 1
ATOM 1635 C CA . HIS A 1 206 ? 9.669 -7.269 -22.629 1.00 63.94 206 HIS A CA 1
ATOM 1636 C C . HIS A 1 206 ? 10.043 -5.826 -22.964 1.00 63.94 206 HIS A C 1
ATOM 1638 O O . HIS A 1 206 ? 9.699 -5.392 -24.084 1.00 63.94 206 HIS A O 1
#

Secondary structure (DSSP, 8-state):
-PPPPPPPGGGEEEEEEEEEES-S-EE---HHHHHHHHHHHT-S--EEEESEEB-GGGSB-TTS-BHHHHHHHHHHTSTTHHHHHHHHHHS--EEEEPPPGGGSS----S--TTSTTT-GGGGTSEEEEEEEEEE--SSPPHHHHHHHHHTT-HHHHHHHHHHHHHHTTTTS-TT-EEEEEEE--TT-THHHHHHHHHHHHHHTT-

Sequence (206 aa):
MLTPSAPSLADFASFYLYGLTNNPYQQSTDLKKFGQLYNLVVGEHGGVGLSSSFHPYQLVNQAGITVWYTAYAQLYAQPNRAALFEAMTDEQARFVVAPPASFSEFHVWPDTRLTSVENPVFSHYIPFVLPFLVRKGPAALRWDAEFAVADGDPARLQPYLEAVTEAIRFVQPAPAFVLGFGEFDEQKPEHLIEQFMRVRPTLLTH

pLDDT: mean 92.6, std 7.78, range [40.0, 98.44]

Organism: NCBI:txid2682976

Foldseek 3Di:
DDDPDQDDLVQKFKKKFKWWAQDQWWFFPPVVLQVVLCCLWFNQAAFEWERIKAFLQLQAFPVRDGQSNQRVVVLVPDPCSSVSSVCRVPVVHYHYDYGDPRSVDGRDDPDCCLPCVNPVLCNVTPMMIGIIITRDDPDDTNQVVQCVVCVPPVVSSVVSQVVSQVSCCSGGNPPMGTPGMDTADSVCSCVVVVSVVVCSVVSVVD